Protein AF-A0A6A5GKN9-F1 (afdb_monomer)

Radius of gyration: 22.14 Å; Cα contacts (8 Å, |Δi|>4): 67; chains: 1; bounding box: 43×41×72 Å

Sequence (181 aa):
MKRLVRTLYGLATSFMLLVWTLKYINESVANNLQLAYFLFLNVLVVFSSLLYVPIVISIRKFTNLASAQVNQPQRYVAWQLVAVVAEKIIVYSVIFTKYMFTNNNIDNALFYCKYSDEVSLPLVLQLTYLGCNRRNLQALFTSLKSNNFPKTIRSICFFSRQVEPVTDGMVLSQIISTVAN

Structure (mmCIF, N/CA/C/O backbone):
data_AF-A0A6A5GKN9-F1
#
_entry.id   AF-A0A6A5GKN9-F1
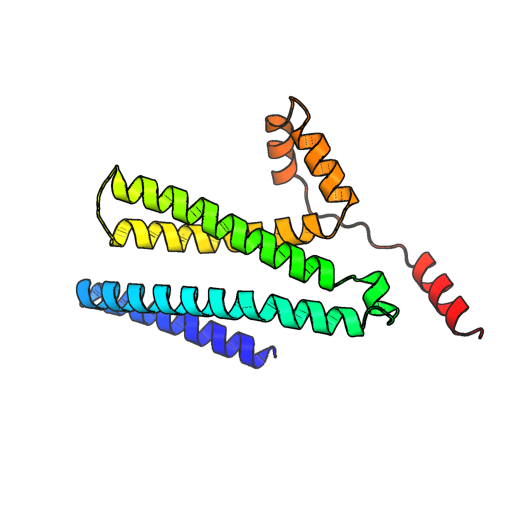#
loop_
_atom_site.group_PDB
_atom_site.id
_atom_site.type_symbol
_atom_site.label_atom_id
_atom_site.label_alt_id
_atom_site.label_comp_id
_atom_site.label_asym_id
_atom_site.label_entity_id
_atom_site.label_seq_id
_atom_site.pdbx_PDB_ins_code
_atom_site.Cartn_x
_atom_site.Cartn_y
_atom_site.Cartn_z
_atom_site.occupancy
_atom_site.B_iso_or_equiv
_atom_site.auth_seq_id
_atom_site.auth_comp_id
_atom_site.auth_asym_id
_atom_site.auth_atom_id
_atom_site.pdbx_PDB_model_num
ATOM 1 N N . MET A 1 1 ? 10.009 -8.859 17.221 1.00 73.19 1 MET A N 1
ATOM 2 C CA . MET A 1 1 ? 9.381 -8.005 16.182 1.00 73.19 1 MET A CA 1
ATOM 3 C C . MET A 1 1 ? 10.329 -6.982 15.549 1.00 73.19 1 MET A C 1
ATOM 5 O O . MET A 1 1 ? 10.545 -7.081 14.354 1.00 73.19 1 MET A O 1
ATOM 9 N N . LYS A 1 2 ? 10.958 -6.048 16.286 1.00 79.00 2 LYS A N 1
ATOM 10 C CA . LYS A 1 2 ? 11.784 -4.969 15.679 1.00 79.00 2 LYS A CA 1
ATOM 11 C C . LYS A 1 2 ? 12.941 -5.448 14.777 1.00 79.00 2 LYS A C 1
ATOM 13 O O . LYS A 1 2 ? 13.181 -4.849 13.735 1.00 79.00 2 LYS A O 1
ATOM 18 N N . ARG A 1 3 ? 13.639 -6.531 15.156 1.00 85.25 3 ARG A N 1
ATOM 19 C CA . ARG A 1 3 ? 14.710 -7.131 14.331 1.00 85.25 3 ARG A CA 1
ATOM 20 C C . ARG A 1 3 ? 14.168 -7.694 13.014 1.00 85.25 3 ARG A C 1
ATOM 22 O O . ARG A 1 3 ? 14.725 -7.393 11.973 1.00 85.25 3 ARG A O 1
ATOM 29 N N . LEU A 1 4 ? 13.042 -8.405 13.075 1.00 85.31 4 LEU A N 1
ATOM 30 C CA . LEU A 1 4 ? 12.375 -9.001 11.914 1.00 85.31 4 LEU A CA 1
ATOM 31 C C . LEU A 1 4 ? 11.880 -7.934 10.925 1.00 85.31 4 LEU A C 1
ATOM 33 O O . LEU A 1 4 ? 12.077 -8.060 9.723 1.00 85.31 4 LEU A O 1
ATOM 37 N N . VAL A 1 5 ? 11.299 -6.840 11.424 1.00 86.69 5 VAL A N 1
ATOM 38 C CA . VAL A 1 5 ? 10.876 -5.717 10.568 1.00 86.69 5 VAL A CA 1
ATOM 39 C C . VAL A 1 5 ? 12.075 -5.097 9.849 1.00 86.69 5 VAL A C 1
ATOM 41 O O . VAL A 1 5 ? 12.013 -4.844 8.651 1.00 86.69 5 VAL A O 1
ATOM 44 N N . ARG A 1 6 ? 13.196 -4.901 10.554 1.00 88.88 6 ARG A N 1
ATOM 45 C CA . ARG A 1 6 ? 14.415 -4.337 9.964 1.00 88.88 6 ARG A CA 1
ATOM 46 C C . ARG A 1 6 ? 15.027 -5.256 8.908 1.00 88.88 6 ARG A C 1
ATOM 48 O O . ARG A 1 6 ? 15.455 -4.764 7.870 1.00 88.88 6 ARG A O 1
ATOM 55 N N . THR A 1 7 ? 15.056 -6.565 9.158 1.00 90.88 7 THR A N 1
ATOM 56 C CA . THR A 1 7 ? 15.577 -7.542 8.191 1.00 90.88 7 THR A CA 1
ATOM 57 C C . THR A 1 7 ? 14.701 -7.609 6.945 1.00 90.88 7 THR A C 1
ATOM 59 O O . THR A 1 7 ? 15.234 -7.599 5.844 1.00 90.88 7 THR A O 1
ATOM 62 N N . LEU A 1 8 ? 13.370 -7.604 7.095 1.00 88.31 8 LEU A N 1
ATOM 63 C CA . LEU A 1 8 ? 12.447 -7.580 5.954 1.00 88.31 8 LEU A CA 1
ATOM 64 C C . LEU A 1 8 ? 12.582 -6.295 5.135 1.00 88.31 8 LEU A C 1
ATOM 66 O O . LEU A 1 8 ? 12.642 -6.355 3.911 1.00 88.31 8 LEU A O 1
ATOM 70 N N . TYR A 1 9 ? 12.676 -5.144 5.804 1.00 86.88 9 TYR A N 1
ATOM 71 C CA . TYR A 1 9 ? 12.862 -3.864 5.126 1.00 86.88 9 TYR A CA 1
ATOM 72 C C . TYR A 1 9 ? 14.188 -3.820 4.356 1.00 86.88 9 TYR A C 1
ATOM 74 O O . TYR A 1 9 ? 14.205 -3.430 3.195 1.00 86.88 9 TYR A O 1
ATOM 82 N N . GLY A 1 10 ? 15.282 -4.290 4.969 1.00 89.69 10 GLY A N 1
ATOM 83 C CA . GLY A 1 10 ? 16.588 -4.381 4.311 1.00 89.69 10 GLY A CA 1
ATOM 84 C C . GLY A 1 10 ? 16.610 -5.348 3.121 1.00 89.69 10 GLY A C 1
ATOM 85 O O . GLY A 1 10 ? 17.252 -5.071 2.112 1.00 89.69 10 GLY A O 1
ATOM 86 N N . LEU A 1 11 ? 15.885 -6.468 3.203 1.00 89.88 11 LEU A N 1
ATOM 87 C CA . LEU A 1 11 ? 15.726 -7.389 2.073 1.00 89.88 11 LEU A CA 1
ATOM 88 C C . LEU A 1 11 ? 14.943 -6.743 0.924 1.00 89.88 11 LEU A C 1
ATOM 90 O O . LEU A 1 11 ? 15.357 -6.852 -0.228 1.00 89.88 11 LEU A O 1
ATOM 94 N N . ALA A 1 12 ? 13.849 -6.041 1.230 1.00 86.62 12 ALA A N 1
ATOM 95 C CA . ALA A 1 12 ? 13.045 -5.350 0.226 1.00 86.62 12 ALA A CA 1
ATOM 96 C C . ALA A 1 12 ? 13.842 -4.244 -0.485 1.00 86.62 12 ALA A C 1
ATOM 98 O O . ALA A 1 12 ? 13.796 -4.146 -1.710 1.00 86.62 12 ALA A O 1
ATOM 99 N N . THR A 1 13 ? 14.619 -3.447 0.256 1.00 87.44 13 THR A N 1
ATOM 100 C CA . THR A 1 13 ? 15.460 -2.404 -0.348 1.00 87.44 13 THR A CA 1
ATOM 101 C C . THR A 1 13 ? 16.587 -2.993 -1.193 1.00 87.44 13 THR A C 1
ATOM 103 O O . THR A 1 13 ? 16.833 -2.507 -2.293 1.00 87.44 13 THR A O 1
ATOM 106 N N . SER A 1 14 ? 17.223 -4.075 -0.735 1.00 89.62 14 SER A N 1
ATOM 107 C CA . SER A 1 14 ? 18.239 -4.797 -1.512 1.00 89.62 14 SER A CA 1
ATOM 108 C C . SER A 1 14 ? 17.676 -5.351 -2.828 1.00 89.62 14 SER A C 1
ATOM 110 O O . SER A 1 14 ? 18.279 -5.178 -3.886 1.00 89.62 14 SER A O 1
ATOM 112 N N . PHE A 1 15 ? 16.472 -5.934 -2.798 1.00 88.62 15 PHE A N 1
ATOM 113 C CA . PHE A 1 15 ? 15.786 -6.409 -4.002 1.00 88.62 15 PHE A CA 1
ATOM 114 C C . PHE A 1 15 ? 15.484 -5.274 -4.993 1.00 88.62 15 PHE A C 1
ATOM 116 O O . PHE A 1 15 ? 15.671 -5.440 -6.195 1.00 88.62 15 PHE A O 1
ATOM 123 N N . MET A 1 16 ? 15.079 -4.095 -4.511 1.00 85.62 16 MET A N 1
ATOM 124 C CA . MET A 1 16 ? 14.843 -2.935 -5.381 1.00 85.62 16 MET A CA 1
ATOM 125 C C . MET A 1 16 ? 16.130 -2.442 -6.054 1.00 85.62 16 MET A C 1
ATOM 127 O O . MET A 1 16 ? 16.112 -2.124 -7.242 1.00 85.62 16 MET A O 1
ATOM 131 N N . LEU A 1 17 ? 17.254 -2.433 -5.328 1.00 88.25 17 LEU A N 1
ATOM 132 C CA . LEU A 1 17 ? 18.562 -2.106 -5.904 1.00 88.25 17 LEU A CA 1
ATOM 133 C C . LEU A 1 17 ? 18.979 -3.128 -6.972 1.00 88.25 17 LEU A C 1
ATOM 135 O O . LEU A 1 17 ? 19.467 -2.729 -8.026 1.00 88.25 17 LEU A O 1
ATOM 139 N N . LEU A 1 18 ? 18.726 -4.421 -6.743 1.00 89.44 18 LEU A N 1
ATOM 140 C CA . LEU A 1 18 ? 18.967 -5.484 -7.725 1.00 89.44 18 LEU A CA 1
ATOM 141 C C . LEU A 1 18 ? 18.141 -5.282 -9.006 1.00 89.44 18 LEU A C 1
ATOM 143 O O . LEU A 1 18 ? 18.670 -5.378 -10.107 1.00 89.44 18 LEU A O 1
ATOM 147 N N . VAL A 1 19 ? 16.841 -4.999 -8.888 1.00 87.94 19 VAL A N 1
ATOM 148 C CA . VAL A 1 19 ? 15.986 -4.758 -10.064 1.00 87.94 19 VAL A CA 1
ATOM 149 C C . VAL A 1 19 ? 16.472 -3.535 -10.843 1.00 87.94 19 VAL A C 1
ATOM 151 O O . VAL A 1 19 ? 16.473 -3.549 -12.072 1.00 87.94 19 VAL A O 1
ATOM 154 N N . TRP A 1 20 ? 16.932 -2.495 -10.144 1.00 88.19 20 TRP A N 1
ATOM 155 C CA . TRP A 1 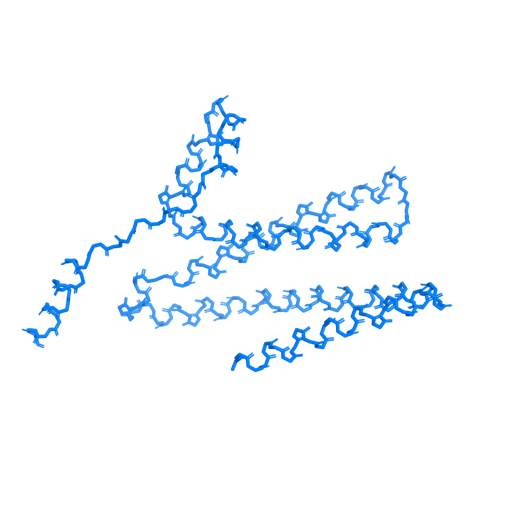20 ? 17.472 -1.296 -10.777 1.00 88.19 20 TRP A CA 1
ATOM 156 C C . TRP A 1 20 ? 18.762 -1.575 -11.562 1.00 88.19 20 TRP A C 1
ATOM 158 O O . TRP A 1 20 ? 18.876 -1.145 -12.710 1.00 88.19 20 TRP A O 1
ATOM 168 N N . THR A 1 21 ? 19.700 -2.353 -11.006 1.00 89.00 21 THR A N 1
ATOM 169 C CA . THR A 1 21 ? 20.917 -2.753 -11.736 1.00 89.00 21 THR A CA 1
ATOM 170 C C . THR A 1 21 ? 20.609 -3.701 -12.895 1.00 89.00 21 THR A C 1
ATOM 172 O O . THR A 1 21 ? 21.187 -3.557 -13.970 1.00 89.00 21 THR A O 1
ATOM 175 N N . LEU A 1 22 ? 19.651 -4.619 -12.733 1.00 90.00 22 LEU A N 1
ATOM 176 C CA . LEU A 1 22 ? 19.187 -5.487 -13.818 1.00 90.00 22 LEU A CA 1
ATOM 177 C C . LEU A 1 22 ? 18.531 -4.696 -14.948 1.00 90.00 22 LEU A C 1
ATOM 179 O O . LEU A 1 22 ? 18.739 -5.041 -16.106 1.00 90.00 22 LEU A O 1
ATOM 183 N N . LYS A 1 23 ? 17.800 -3.617 -14.641 1.00 88.56 23 LYS A N 1
ATOM 184 C CA . LYS A 1 23 ? 17.199 -2.747 -15.660 1.00 88.56 23 LYS A CA 1
ATOM 185 C C . LYS A 1 23 ? 18.251 -2.094 -16.551 1.00 88.56 23 LYS A C 1
ATOM 187 O O . LYS A 1 23 ? 18.012 -1.937 -17.743 1.00 88.56 23 LYS A O 1
ATOM 192 N N . TYR A 1 24 ? 19.409 -1.752 -15.989 1.00 89.69 24 TYR A N 1
ATOM 193 C CA . TYR A 1 24 ? 20.528 -1.208 -16.756 1.00 89.69 24 TYR A CA 1
ATOM 194 C C . TYR A 1 24 ? 21.128 -2.235 -17.731 1.00 89.69 24 TYR A C 1
ATOM 196 O O . TYR A 1 24 ? 21.548 -1.869 -18.823 1.00 89.69 24 TYR A O 1
ATOM 204 N N . ILE A 1 25 ? 21.155 -3.517 -17.351 1.00 90.94 25 ILE A N 1
ATOM 205 C CA . ILE A 1 25 ? 21.743 -4.596 -18.162 1.00 90.94 25 ILE A CA 1
ATOM 206 C C . ILE A 1 25 ? 20.748 -5.122 -19.203 1.00 90.94 25 ILE A C 1
ATOM 208 O O . ILE A 1 25 ? 21.098 -5.309 -20.365 1.00 90.94 25 ILE A O 1
ATOM 212 N N . ASN A 1 26 ? 19.519 -5.417 -18.780 1.00 90.81 26 ASN A N 1
ATOM 213 C CA . ASN A 1 26 ? 18.480 -5.994 -19.620 1.00 90.81 26 ASN A CA 1
ATOM 214 C C . ASN A 1 26 ? 17.095 -5.537 -19.147 1.00 90.81 26 ASN A C 1
ATOM 216 O O . ASN A 1 26 ? 16.517 -6.080 -18.200 1.00 90.81 26 ASN A O 1
ATOM 220 N N . GLU A 1 27 ? 16.550 -4.553 -19.858 1.00 86.94 27 GLU A N 1
ATOM 221 C CA . GLU A 1 27 ? 15.264 -3.939 -19.538 1.00 86.94 27 GLU A CA 1
ATOM 222 C C . GLU A 1 27 ? 14.104 -4.947 -19.549 1.00 86.94 27 GLU A C 1
ATOM 224 O O . GLU A 1 27 ? 13.267 -4.933 -18.647 1.00 86.94 27 GLU A O 1
ATOM 229 N N . SER A 1 28 ? 14.086 -5.884 -20.505 1.00 85.94 28 SER A N 1
ATOM 230 C CA . SER A 1 28 ? 13.003 -6.869 -20.633 1.00 85.94 28 SER A CA 1
ATOM 231 C C . SER A 1 28 ? 12.929 -7.809 -19.425 1.00 85.94 28 SER A C 1
ATOM 233 O O . SER A 1 28 ? 11.854 -8.037 -18.864 1.00 85.94 28 SER A O 1
ATOM 235 N N . VAL A 1 29 ? 14.077 -8.320 -18.970 1.00 87.31 29 VAL A N 1
ATOM 236 C CA . VAL A 1 29 ? 14.142 -9.211 -17.800 1.00 87.31 29 VAL A CA 1
ATOM 237 C C . VAL A 1 29 ? 13.762 -8.458 -16.524 1.00 87.31 29 VAL A C 1
ATOM 239 O O . VAL A 1 29 ? 13.012 -8.987 -15.701 1.00 87.31 29 VAL A O 1
ATOM 242 N N . ALA A 1 30 ? 14.228 -7.216 -16.372 1.00 87.12 30 ALA A N 1
ATOM 243 C CA . ALA A 1 30 ? 13.904 -6.389 -15.216 1.00 87.12 30 ALA A CA 1
ATOM 244 C C . ALA A 1 30 ? 12.403 -6.076 -15.130 1.00 87.12 30 ALA A C 1
ATOM 246 O O . ALA A 1 30 ? 11.818 -6.222 -14.056 1.00 87.12 30 ALA A O 1
ATOM 247 N N . ASN A 1 31 ? 11.761 -5.722 -16.250 1.00 83.44 31 ASN A N 1
ATOM 248 C CA . ASN A 1 31 ? 10.325 -5.433 -16.289 1.00 83.44 31 ASN A CA 1
ATOM 249 C C . ASN A 1 31 ? 9.488 -6.678 -15.944 1.00 83.44 31 ASN A C 1
ATOM 251 O O . ASN A 1 31 ? 8.562 -6.587 -15.135 1.00 83.44 31 ASN A O 1
ATOM 255 N N . ASN A 1 32 ? 9.856 -7.859 -16.455 1.00 86.75 32 ASN A N 1
ATOM 256 C CA . ASN A 1 32 ? 9.183 -9.120 -16.119 1.00 86.75 32 ASN A CA 1
ATOM 257 C C . ASN A 1 32 ? 9.311 -9.479 -14.630 1.00 86.75 32 ASN A C 1
ATOM 259 O O . ASN A 1 32 ? 8.320 -9.823 -13.982 1.00 86.75 32 ASN A O 1
ATOM 263 N N . LEU A 1 33 ? 10.515 -9.356 -14.061 1.00 88.25 33 LEU A N 1
ATOM 264 C CA . LEU A 1 33 ? 10.753 -9.589 -12.634 1.00 88.25 33 LEU A CA 1
ATOM 265 C C . LEU A 1 33 ? 9.964 -8.595 -11.768 1.00 88.25 33 LEU A C 1
ATOM 267 O O . LEU A 1 33 ? 9.377 -8.960 -10.748 1.00 88.25 33 LEU A O 1
ATOM 271 N N . GLN A 1 34 ? 9.913 -7.337 -12.202 1.00 85.62 34 GLN A N 1
ATOM 272 C CA . GLN A 1 34 ? 9.169 -6.276 -11.543 1.00 85.62 34 GLN A CA 1
ATOM 273 C C . GLN A 1 34 ? 7.655 -6.530 -11.557 1.00 85.62 34 GLN A C 1
ATOM 275 O O . GLN A 1 34 ? 6.987 -6.296 -10.545 1.00 85.62 34 GLN A O 1
ATOM 280 N N . LEU A 1 35 ? 7.116 -7.015 -12.678 1.00 85.38 35 LEU A N 1
ATOM 281 C CA . LEU A 1 35 ? 5.713 -7.396 -12.810 1.00 85.38 35 LEU A CA 1
ATOM 282 C C . LEU A 1 35 ? 5.376 -8.586 -11.903 1.00 85.38 35 LEU A C 1
ATOM 284 O O . LEU A 1 35 ? 4.393 -8.530 -11.165 1.00 85.38 35 LEU A O 1
ATOM 288 N N . ALA A 1 36 ? 6.214 -9.627 -11.895 1.00 87.56 36 ALA A N 1
ATOM 289 C CA . ALA A 1 36 ? 6.034 -10.791 -11.028 1.00 87.56 36 ALA A CA 1
ATOM 290 C C . ALA A 1 36 ? 6.028 -10.401 -9.540 1.00 87.56 36 ALA A C 1
ATOM 292 O O . ALA A 1 36 ? 5.152 -10.826 -8.787 1.00 87.56 36 ALA A O 1
ATOM 293 N N . TYR A 1 37 ? 6.956 -9.531 -9.128 1.00 87.69 37 TYR A N 1
ATOM 294 C CA . TYR A 1 37 ? 7.000 -8.995 -7.768 1.00 87.69 37 TYR A CA 1
ATOM 295 C C . TYR A 1 37 ? 5.732 -8.206 -7.412 1.00 87.69 37 TYR A C 1
ATOM 297 O O . TYR A 1 37 ? 5.164 -8.395 -6.337 1.00 87.69 37 TYR A O 1
ATOM 305 N N . PHE A 1 38 ? 5.247 -7.357 -8.323 1.00 86.00 38 PHE A N 1
ATOM 306 C CA . PHE A 1 38 ? 4.010 -6.601 -8.120 1.00 86.00 38 PHE A CA 1
ATOM 307 C C . PHE A 1 38 ? 2.785 -7.515 -7.972 1.00 86.00 38 PHE A C 1
ATOM 309 O O . PHE A 1 38 ? 1.981 -7.322 -7.059 1.00 86.00 38 PHE A O 1
ATOM 316 N N . LEU A 1 39 ? 2.648 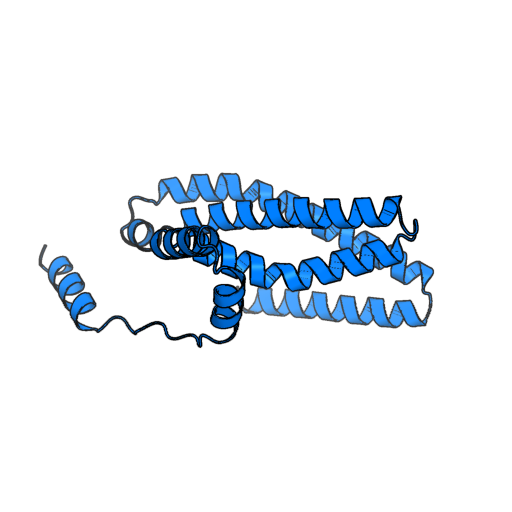-8.534 -8.824 1.00 86.44 39 LEU A N 1
ATOM 317 C CA . LEU A 1 39 ? 1.561 -9.512 -8.722 1.00 86.44 39 LEU A CA 1
ATOM 318 C C . LEU A 1 39 ? 1.618 -10.269 -7.391 1.00 86.44 39 LEU A C 1
ATOM 320 O O . LEU A 1 39 ? 0.604 -10.384 -6.704 1.00 86.44 39 LEU A O 1
ATOM 324 N N . PHE A 1 40 ? 2.809 -10.713 -6.988 1.00 88.88 40 PHE A N 1
ATOM 325 C CA . PHE A 1 40 ? 3.021 -11.397 -5.716 1.00 88.88 40 PHE A CA 1
ATOM 326 C C . PHE A 1 40 ? 2.601 -10.539 -4.512 1.00 88.88 40 PHE A C 1
ATOM 328 O O . PHE A 1 40 ? 1.873 -11.018 -3.641 1.00 88.88 40 PHE A O 1
ATOM 335 N N . LEU A 1 41 ? 2.996 -9.261 -4.475 1.00 86.69 41 LEU A N 1
ATOM 336 C CA . LEU A 1 41 ? 2.590 -8.343 -3.407 1.00 86.69 41 LEU A CA 1
ATOM 337 C C . LEU A 1 41 ? 1.073 -8.138 -3.357 1.00 86.69 41 LEU A C 1
ATOM 339 O O . LEU A 1 41 ? 0.498 -8.128 -2.272 1.00 86.69 41 LEU A O 1
ATOM 343 N N . ASN A 1 42 ? 0.407 -8.008 -4.505 1.00 86.12 42 ASN A N 1
ATOM 344 C CA . ASN A 1 42 ? -1.047 -7.839 -4.540 1.00 86.12 42 ASN A CA 1
ATOM 345 C C . ASN A 1 42 ? -1.789 -9.084 -4.056 1.00 86.12 42 ASN A C 1
ATOM 347 O O . ASN A 1 42 ? -2.740 -8.973 -3.285 1.00 86.12 42 ASN A O 1
ATOM 351 N N . VAL A 1 43 ? -1.312 -10.270 -4.432 1.00 88.31 43 VAL A N 1
ATOM 352 C CA . VAL A 1 43 ? -1.828 -11.535 -3.904 1.00 88.31 43 VAL A CA 1
ATOM 353 C C . VAL A 1 43 ? -1.652 -11.590 -2.383 1.00 88.31 43 VAL A C 1
ATOM 355 O O . VAL A 1 43 ? -2.607 -11.895 -1.669 1.00 88.31 43 VAL A O 1
ATOM 358 N N . LEU A 1 44 ? -0.480 -11.212 -1.860 1.00 88.50 44 LEU A N 1
ATOM 359 C CA . LEU A 1 44 ? -0.252 -11.110 -0.415 1.00 88.50 44 LEU A CA 1
ATOM 360 C C . LEU A 1 44 ? -1.190 -10.110 0.270 1.00 88.50 44 LEU A C 1
ATOM 362 O O . LEU A 1 44 ? -1.659 -10.387 1.371 1.00 88.50 44 LEU A O 1
ATOM 366 N N . VAL A 1 45 ? -1.482 -8.967 -0.353 1.00 84.88 45 VAL A N 1
ATOM 367 C CA . VAL A 1 45 ? -2.427 -7.974 0.185 1.00 84.88 45 VAL A CA 1
ATOM 368 C C . VAL A 1 45 ? -3.843 -8.544 0.252 1.00 84.88 45 VAL A C 1
ATOM 370 O O . VAL A 1 45 ? -4.517 -8.349 1.262 1.00 84.88 45 VAL A O 1
ATOM 373 N N . VAL A 1 46 ? -4.281 -9.292 -0.764 1.00 84.31 46 VAL A N 1
ATOM 374 C CA . VAL A 1 46 ? -5.583 -9.980 -0.749 1.00 84.31 46 VAL A CA 1
ATOM 375 C C . VAL A 1 46 ? -5.622 -11.052 0.342 1.00 84.31 46 VAL A C 1
ATOM 377 O O . VAL A 1 46 ? -6.570 -11.110 1.119 1.00 84.31 46 VAL A O 1
ATOM 380 N N . PHE A 1 47 ? -4.575 -11.867 0.476 1.00 86.25 47 PHE A N 1
ATOM 381 C CA . PHE A 1 47 ? -4.499 -12.834 1.575 1.00 86.25 47 PHE A CA 1
ATOM 382 C C . PHE A 1 47 ? -4.488 -12.151 2.946 1.00 86.25 47 PHE A C 1
ATOM 384 O O . PHE A 1 47 ? -5.157 -12.605 3.873 1.00 86.25 47 PHE A O 1
ATOM 391 N N . SER A 1 48 ? -3.772 -11.035 3.072 1.00 86.25 48 SER A N 1
ATOM 392 C CA . SER A 1 48 ? -3.744 -10.228 4.288 1.00 86.25 48 SER A CA 1
ATOM 393 C C . SER A 1 48 ? -5.133 -9.689 4.619 1.00 86.25 48 SER A C 1
ATOM 395 O O . SER A 1 48 ? -5.577 -9.845 5.752 1.00 86.25 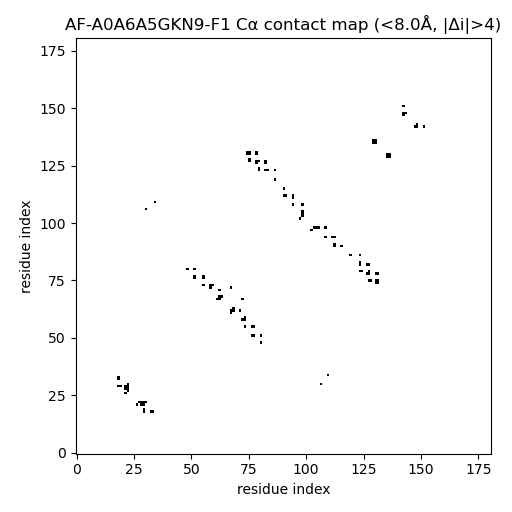48 SER A O 1
ATOM 397 N N . SER A 1 49 ? -5.865 -9.141 3.641 1.00 81.56 49 SER A N 1
ATOM 398 C CA . SER A 1 49 ? -7.214 -8.599 3.846 1.00 81.56 49 SER A CA 1
ATOM 399 C C . SER A 1 49 ? -8.212 -9.667 4.311 1.00 81.56 49 SER A C 1
ATOM 401 O O . SER A 1 49 ? -9.026 -9.393 5.192 1.00 81.56 49 SER A O 1
ATOM 403 N N . LEU A 1 50 ? -8.091 -10.911 3.833 1.00 84.06 50 LEU A N 1
ATOM 404 C CA . LEU A 1 50 ? -8.891 -12.042 4.323 1.00 84.06 50 LEU A CA 1
ATOM 405 C C . LEU A 1 50 ? -8.630 -12.346 5.805 1.00 84.06 50 LEU A C 1
ATOM 407 O O . LEU A 1 50 ? -9.563 -12.688 6.533 1.00 84.06 50 LEU A O 1
ATOM 411 N N . LEU A 1 51 ? -7.394 -12.165 6.282 1.00 84.00 51 LEU A N 1
ATOM 412 C CA . LEU A 1 51 ? -7.035 -12.354 7.691 1.00 84.00 51 LEU A CA 1
ATOM 413 C C . LEU A 1 51 ? -7.595 -11.254 8.609 1.00 84.00 51 LEU A C 1
ATOM 415 O O . LEU A 1 51 ? -7.712 -11.482 9.815 1.00 84.00 51 LEU A O 1
ATOM 419 N N . TYR A 1 52 ? -8.026 -10.099 8.083 1.00 80.94 52 TYR A N 1
ATOM 420 C CA . TYR A 1 52 ? -8.692 -9.078 8.906 1.00 80.94 52 TYR A CA 1
ATOM 421 C C . TYR A 1 52 ? -10.004 -9.600 9.506 1.00 80.94 52 TYR A C 1
ATOM 423 O O . TYR A 1 52 ? -10.332 -9.249 10.638 1.00 80.94 52 TYR A O 1
ATOM 431 N N . VAL A 1 53 ? -10.733 -10.476 8.806 1.00 80.50 53 VAL A N 1
ATOM 432 C CA . VAL A 1 53 ? -11.999 -11.049 9.295 1.00 80.50 53 VAL A CA 1
ATOM 433 C C . VAL A 1 53 ? -11.805 -11.867 10.586 1.00 80.50 53 VAL A C 1
ATOM 435 O O . VAL A 1 53 ? -12.426 -11.520 11.597 1.00 80.50 53 VAL A O 1
ATOM 438 N N . PRO A 1 54 ? -10.929 -12.894 10.642 1.00 80.75 54 PRO A N 1
ATOM 439 C CA . PRO A 1 54 ? -10.676 -13.632 11.878 1.00 80.75 54 PRO A CA 1
ATOM 440 C C . PRO A 1 54 ? -10.008 -12.775 12.960 1.00 80.75 54 PRO A C 1
ATOM 442 O O . PRO A 1 54 ? -10.280 -12.989 14.141 1.00 80.75 54 PRO A O 1
ATOM 445 N N . ILE A 1 55 ? -9.197 -11.772 12.597 1.00 83.94 55 ILE A N 1
ATOM 446 C CA . ILE A 1 55 ? -8.640 -10.807 13.562 1.00 83.94 55 ILE A CA 1
ATOM 447 C C . ILE A 1 55 ? -9.761 -9.997 14.228 1.00 83.94 55 ILE A C 1
ATOM 449 O O . ILE A 1 55 ? -9.787 -9.846 15.446 1.00 83.94 55 ILE A O 1
ATOM 453 N N . VAL A 1 56 ? -10.733 -9.503 13.460 1.00 80.12 56 VAL A N 1
ATOM 454 C CA . VAL A 1 56 ? -11.872 -8.760 14.013 1.00 80.12 56 VAL A CA 1
ATOM 455 C C . VAL A 1 56 ? -12.708 -9.655 14.927 1.00 80.12 56 VAL A C 1
ATOM 457 O O . VAL A 1 56 ? -13.124 -9.185 15.986 1.00 80.12 56 VAL A O 1
ATOM 460 N N . ILE A 1 57 ? -12.934 -10.922 14.562 1.00 80.69 57 ILE A N 1
ATOM 461 C CA . ILE A 1 57 ? -13.669 -11.893 15.392 1.00 80.69 57 ILE A CA 1
ATOM 462 C C . ILE A 1 57 ? -12.911 -12.188 16.693 1.00 80.69 57 ILE A C 1
ATOM 464 O O . ILE A 1 57 ? -13.512 -12.157 17.766 1.00 80.69 57 ILE A O 1
ATOM 468 N N . SER A 1 58 ? -11.597 -12.419 16.631 1.00 82.44 58 SER A N 1
ATOM 469 C CA . SER A 1 58 ? -10.792 -12.708 17.823 1.00 82.44 58 SER A CA 1
ATOM 470 C C . SER A 1 58 ? -10.746 -11.515 18.779 1.00 82.44 58 SER A C 1
ATOM 472 O O . SER A 1 58 ? -10.906 -11.699 19.983 1.00 82.44 58 SER A O 1
ATOM 474 N N . ILE A 1 59 ? -10.660 -10.286 18.257 1.00 79.81 59 ILE A N 1
ATOM 475 C CA . ILE A 1 59 ? -10.715 -9.061 19.064 1.00 79.81 59 ILE A CA 1
ATOM 476 C C . ILE A 1 59 ? -12.075 -8.906 19.767 1.00 79.81 59 ILE A C 1
ATOM 478 O O . ILE A 1 59 ? -12.087 -8.446 20.909 1.00 79.81 59 ILE A O 1
ATOM 482 N N . ARG A 1 60 ? -13.206 -9.347 19.171 1.00 75.31 60 ARG A N 1
ATOM 483 C CA . ARG A 1 60 ? -14.528 -9.339 19.860 1.00 75.31 60 ARG A CA 1
ATOM 484 C C . ARG A 1 60 ? -14.506 -10.136 21.150 1.00 75.31 60 ARG A C 1
ATOM 486 O O . ARG A 1 60 ? -15.165 -9.758 22.104 1.00 75.31 60 ARG A O 1
ATOM 493 N N . LYS A 1 61 ? -13.743 -11.226 21.199 1.00 76.62 61 LYS A N 1
ATOM 494 C CA . LYS A 1 61 ? -13.669 -12.078 22.389 1.00 76.62 61 LYS A CA 1
ATOM 495 C C . LYS A 1 61 ? -13.006 -11.370 23.578 1.00 76.62 61 LYS A C 1
ATOM 497 O O . LYS A 1 61 ? -13.265 -11.727 24.722 1.00 76.62 61 LYS A O 1
ATOM 502 N N . PHE A 1 62 ? -12.185 -10.354 23.313 1.00 74.00 62 PHE A N 1
ATOM 503 C CA . PHE A 1 62 ? -11.418 -9.611 24.314 1.00 74.00 62 PHE A CA 1
ATOM 504 C C . PHE A 1 62 ? -11.985 -8.212 24.607 1.00 74.00 62 PHE A C 1
ATOM 506 O O . PHE A 1 62 ? -11.366 -7.445 25.340 1.00 74.00 62 PHE A O 1
ATOM 513 N N . THR A 1 63 ? -13.171 -7.858 24.092 1.00 71.31 63 THR A N 1
ATOM 514 C CA . THR A 1 63 ? -13.785 -6.533 24.324 1.00 71.31 63 THR A CA 1
ATOM 515 C C . THR A 1 63 ? -14.162 -6.269 25.780 1.00 71.31 63 THR A C 1
ATOM 517 O O . THR A 1 63 ? -14.385 -5.119 26.146 1.00 71.31 63 THR A O 1
ATOM 520 N N . ASN A 1 64 ? -14.223 -7.312 26.610 1.00 74.56 64 ASN A N 1
ATOM 521 C CA . ASN A 1 64 ? -14.545 -7.202 28.035 1.00 74.56 64 ASN A CA 1
ATOM 522 C C . ASN A 1 64 ? -13.375 -6.660 28.874 1.00 74.56 64 ASN A C 1
ATOM 524 O O . ASN A 1 64 ? -13.579 -6.271 30.019 1.00 74.56 64 ASN A O 1
ATOM 528 N N . LEU A 1 65 ? -12.155 -6.625 28.328 1.00 79.69 65 LEU A N 1
ATOM 529 C CA . LEU A 1 65 ? -10.995 -6.050 29.008 1.00 79.69 65 LEU A CA 1
ATOM 530 C C . LEU A 1 65 ? -11.066 -4.516 28.982 1.00 79.69 65 LEU A C 1
ATOM 532 O O . LEU A 1 65 ? -11.316 -3.920 27.933 1.00 79.69 65 LEU A O 1
ATOM 536 N N . ALA A 1 66 ? -10.763 -3.870 30.112 1.00 69.69 66 ALA A N 1
ATOM 537 C CA . ALA A 1 66 ? -10.777 -2.408 30.244 1.00 69.69 66 ALA A CA 1
ATOM 538 C C . ALA A 1 66 ? -9.924 -1.703 29.166 1.00 69.69 66 ALA A C 1
ATOM 540 O O . ALA A 1 66 ? -10.340 -0.705 28.580 1.00 69.69 66 ALA A O 1
ATOM 541 N N . SER A 1 67 ? -8.769 -2.274 28.807 1.00 72.06 67 SER A N 1
ATOM 542 C CA . SER A 1 67 ? -7.901 -1.754 27.740 1.00 72.06 67 SER A CA 1
ATOM 543 C C . SER A 1 67 ? -8.542 -1.805 26.344 1.00 72.06 67 SER A C 1
ATOM 545 O O . SER A 1 67 ? -8.295 -0.925 25.517 1.00 72.06 67 SER A O 1
ATOM 547 N N . ALA A 1 68 ? -9.392 -2.800 26.072 1.00 66.31 68 ALA A N 1
ATOM 548 C CA . ALA A 1 68 ? -10.106 -2.936 24.805 1.00 66.31 68 ALA A CA 1
ATOM 549 C C . ALA A 1 68 ? -11.294 -1.965 24.704 1.00 66.31 68 ALA A C 1
ATOM 551 O O . ALA A 1 68 ? -11.591 -1.484 23.608 1.00 66.31 68 ALA A O 1
ATOM 552 N N . GLN A 1 69 ? -11.929 -1.629 25.831 1.00 66.38 69 GLN A N 1
ATOM 553 C CA . GLN A 1 69 ? -13.001 -0.629 25.890 1.00 66.38 69 GLN A CA 1
ATOM 554 C C . GLN A 1 69 ? -12.482 0.790 25.639 1.00 66.38 69 GLN A C 1
ATOM 556 O O . GLN A 1 69 ? -13.130 1.556 24.922 1.00 66.38 69 GLN A O 1
ATOM 561 N N . VAL A 1 70 ? -11.297 1.109 26.174 1.00 71.12 70 VAL A N 1
ATOM 562 C CA . VAL A 1 70 ? -10.646 2.416 26.000 1.00 71.12 70 VAL A CA 1
ATOM 563 C C . VAL A 1 70 ? -10.100 2.585 24.580 1.00 71.12 70 VAL A C 1
ATOM 565 O O . VAL A 1 70 ? -10.396 3.581 23.926 1.00 71.12 70 VAL A O 1
ATOM 568 N N . ASN A 1 71 ? -9.346 1.606 24.064 1.00 70.38 71 ASN A N 1
ATOM 569 C CA . ASN A 1 71 ? -8.613 1.775 22.801 1.00 70.38 71 ASN A CA 1
ATOM 570 C C . ASN A 1 71 ? -9.369 1.304 21.549 1.00 70.38 71 ASN A C 1
ATOM 572 O O . ASN A 1 71 ? -8.971 1.647 20.439 1.00 70.38 71 ASN A O 1
ATOM 576 N N . GLN A 1 72 ? -10.427 0.499 21.701 1.00 73.19 72 GLN A N 1
ATOM 577 C CA . GLN A 1 72 ? -11.268 -0.031 20.614 1.00 73.19 72 GLN A CA 1
ATOM 578 C C . GLN A 1 72 ? -10.486 -0.437 19.346 1.00 73.19 72 GLN A C 1
ATOM 580 O O . GLN A 1 72 ? -10.840 -0.015 18.237 1.00 73.19 72 GLN A O 1
ATOM 585 N N . PRO A 1 73 ? -9.449 -1.293 19.469 1.00 77.25 73 PRO A N 1
ATOM 586 C CA . PRO A 1 73 ? -8.547 -1.648 18.361 1.00 77.25 73 PRO A CA 1
ATOM 587 C C . PRO A 1 73 ? -9.294 -2.240 17.161 1.00 77.25 73 PRO A C 1
ATOM 589 O O . PRO A 1 73 ? -8.870 -2.141 16.013 1.00 77.25 73 PRO A O 1
ATOM 592 N N . GLN A 1 74 ? -10.462 -2.810 17.424 1.00 79.94 74 GLN A N 1
ATOM 593 C CA . GLN A 1 74 ? -11.348 -3.360 16.423 1.00 79.94 74 GLN A CA 1
ATOM 594 C C . GLN A 1 74 ? -11.838 -2.343 15.386 1.00 79.94 74 GLN A C 1
ATOM 596 O O . GLN A 1 74 ? -11.962 -2.679 14.209 1.00 79.94 74 GLN A O 1
ATOM 601 N N . ARG A 1 75 ? -12.107 -1.099 15.807 1.00 80.50 75 ARG A N 1
ATOM 602 C CA . ARG A 1 75 ? -12.526 -0.027 14.895 1.00 80.50 75 ARG A CA 1
ATOM 603 C C . ARG A 1 75 ? -11.396 0.357 13.954 1.00 80.50 75 ARG A C 1
ATOM 605 O O . ARG A 1 75 ? -11.651 0.562 12.775 1.00 80.50 75 ARG A O 1
ATOM 612 N N . TYR A 1 76 ? -10.167 0.387 14.461 1.00 84.31 76 TYR A N 1
ATOM 613 C CA . TYR A 1 76 ? -8.984 0.661 13.652 1.00 84.31 76 TYR A CA 1
ATOM 614 C C . TYR A 1 76 ? -8.799 -0.383 12.558 1.00 84.31 76 TYR A C 1
ATOM 61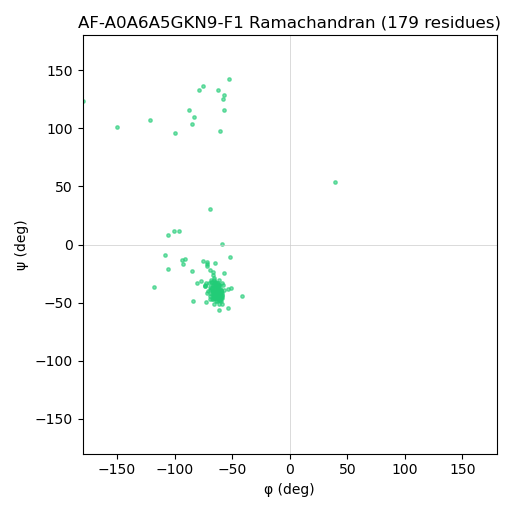6 O O . TYR A 1 76 ? -8.722 -0.040 11.384 1.00 84.31 76 TYR A O 1
ATOM 624 N N . VAL A 1 77 ? -8.828 -1.662 12.930 1.00 85.25 77 VAL A N 1
ATOM 625 C CA . VAL A 1 77 ? -8.690 -2.782 11.990 1.00 85.25 77 VAL A CA 1
ATOM 626 C C . VAL A 1 77 ? -9.798 -2.759 10.924 1.00 85.25 77 VAL A C 1
ATOM 628 O O . VAL A 1 77 ? -9.517 -2.958 9.744 1.00 85.25 77 VAL A O 1
ATOM 631 N N . ALA A 1 78 ? -11.042 -2.453 11.306 1.00 84.06 78 ALA A N 1
ATOM 632 C CA . ALA A 1 78 ? -12.157 -2.345 10.363 1.00 84.06 78 ALA A CA 1
ATOM 633 C C . ALA A 1 78 ? -12.010 -1.156 9.397 1.00 84.06 78 ALA A C 1
ATOM 635 O O . ALA A 1 78 ? -12.165 -1.326 8.189 1.00 84.06 78 ALA A O 1
ATOM 636 N N . TRP A 1 79 ? -11.675 0.036 9.900 1.00 85.88 79 TRP A N 1
ATOM 637 C CA . TRP A 1 79 ? -11.460 1.213 9.053 1.00 85.88 79 TRP A CA 1
ATOM 638 C C . TRP A 1 79 ? -10.250 1.064 8.137 1.00 85.88 79 TRP A C 1
ATOM 640 O O . TRP A 1 79 ? -10.298 1.534 7.004 1.00 85.88 79 TRP A O 1
ATOM 650 N N . GLN A 1 80 ? -9.208 0.363 8.586 1.00 87.69 80 GLN A N 1
ATOM 651 C CA . GLN A 1 80 ? -8.042 0.069 7.763 1.00 87.69 80 GLN A CA 1
ATOM 652 C C . GLN A 1 80 ? -8.422 -0.803 6.567 1.00 87.69 80 GLN A C 1
ATOM 654 O O . GLN A 1 80 ? -8.007 -0.514 5.449 1.00 87.69 80 GLN A O 1
ATOM 659 N N . LEU A 1 81 ? -9.257 -1.824 6.782 1.00 87.00 81 LEU A N 1
ATOM 660 C CA . LEU A 1 81 ? -9.771 -2.661 5.700 1.00 87.00 81 LEU A CA 1
ATOM 661 C C . LEU A 1 81 ? -10.597 -1.836 4.702 1.00 87.00 81 LEU A C 1
ATOM 663 O O . LEU A 1 81 ? -10.363 -1.921 3.500 1.00 87.00 81 LEU A O 1
ATOM 667 N N . VAL A 1 82 ? -11.524 -1.008 5.197 1.00 86.75 82 VAL A N 1
ATOM 668 C CA . VAL A 1 82 ? -12.362 -0.142 4.347 1.00 86.75 82 VAL A CA 1
ATOM 669 C C . VAL A 1 82 ? -11.503 0.817 3.521 1.00 86.75 82 VAL A C 1
ATOM 671 O O . VAL A 1 82 ? -11.719 0.940 2.319 1.00 86.75 82 VAL A O 1
ATOM 674 N N . ALA A 1 83 ? -10.514 1.464 4.141 1.00 89.12 83 ALA A N 1
ATOM 675 C CA . ALA A 1 83 ? -9.642 2.419 3.471 1.00 89.12 83 ALA A CA 1
ATOM 676 C C . ALA A 1 83 ? -8.770 1.755 2.393 1.00 89.12 83 ALA A C 1
ATOM 678 O O . ALA A 1 83 ? -8.699 2.277 1.285 1.00 89.12 83 ALA A O 1
ATOM 679 N N . VAL A 1 84 ? -8.167 0.593 2.678 1.00 88.19 84 VAL A N 1
ATOM 680 C CA . VAL A 1 84 ? -7.358 -0.157 1.696 1.00 88.19 84 VAL A CA 1
ATOM 681 C C . VAL A 1 84 ? -8.213 -0.634 0.519 1.00 88.19 84 VAL A C 1
ATOM 683 O O . VAL A 1 84 ? -7.810 -0.496 -0.630 1.00 88.19 84 VAL A O 1
ATOM 686 N N . VAL A 1 85 ? -9.407 -1.175 0.777 1.00 86.94 85 VAL A N 1
ATOM 687 C CA . VAL A 1 85 ? -10.289 -1.661 -0.298 1.00 86.94 85 VAL A CA 1
ATOM 688 C C . VAL A 1 85 ? -10.786 -0.506 -1.169 1.00 86.94 85 VAL A C 1
ATOM 690 O O . VAL A 1 85 ? -10.749 -0.606 -2.394 1.00 86.94 85 VAL A O 1
ATOM 693 N N . ALA A 1 86 ? -11.219 0.601 -0.558 1.00 88.56 86 ALA A N 1
ATOM 694 C CA . ALA A 1 86 ? -11.668 1.780 -1.294 1.00 88.56 86 ALA A CA 1
ATOM 695 C C . ALA A 1 86 ? -10.544 2.373 -2.158 1.00 88.56 86 ALA A C 1
ATOM 697 O O . ALA A 1 86 ? -10.773 2.712 -3.318 1.00 88.56 86 ALA A O 1
ATOM 698 N N . GLU A 1 87 ? -9.331 2.451 -1.611 1.00 88.56 87 GLU A N 1
ATOM 699 C CA . GLU A 1 87 ? -8.144 2.926 -2.321 1.00 88.56 87 GLU A CA 1
ATOM 700 C C . GLU A 1 87 ? -7.854 2.082 -3.566 1.00 88.56 87 GLU A C 1
ATOM 702 O O . GLU A 1 87 ? -7.792 2.631 -4.669 1.00 88.56 87 GLU A O 1
ATOM 707 N N . LYS A 1 88 ? -7.804 0.752 -3.427 1.00 86.25 88 LYS A N 1
ATOM 708 C CA . LYS A 1 88 ? -7.543 -0.155 -4.553 1.00 86.25 88 LYS A CA 1
ATOM 709 C C . LYS A 1 88 ? -8.609 -0.077 -5.642 1.00 86.25 88 LYS A C 1
ATOM 711 O O . LYS A 1 88 ? -8.265 -0.086 -6.822 1.00 86.25 88 LYS A O 1
ATOM 716 N N . ILE A 1 89 ? -9.888 0.049 -5.274 1.00 88.12 89 ILE A N 1
ATOM 717 C CA . ILE A 1 89 ? -10.979 0.196 -6.251 1.00 88.12 89 ILE A CA 1
ATOM 718 C C . ILE A 1 89 ? -10.811 1.489 -7.056 1.00 88.12 89 ILE A C 1
ATOM 720 O O . ILE A 1 89 ? -10.878 1.453 -8.285 1.00 88.12 89 ILE A O 1
ATOM 724 N N . ILE A 1 90 ? -10.578 2.624 -6.389 1.00 87.88 90 ILE A N 1
ATOM 725 C CA . ILE A 1 90 ? -10.471 3.931 -7.054 1.00 87.88 90 ILE A CA 1
ATOM 726 C C . ILE A 1 90 ? -9.242 3.965 -7.966 1.00 87.88 90 ILE A C 1
ATOM 728 O O . ILE A 1 90 ? -9.356 4.283 -9.151 1.00 87.88 90 ILE A O 1
ATOM 732 N N . VAL A 1 91 ? -8.074 3.603 -7.433 1.00 86.88 91 VAL A N 1
ATOM 733 C CA . VAL A 1 91 ? -6.797 3.685 -8.149 1.00 86.88 91 VAL A CA 1
ATOM 734 C C . VAL A 1 91 ? -6.778 2.752 -9.358 1.00 86.88 91 VAL A C 1
ATOM 736 O O . VAL A 1 91 ? -6.475 3.201 -10.465 1.00 86.88 91 VAL A O 1
ATOM 739 N N . TYR A 1 92 ? -7.164 1.482 -9.198 1.00 84.81 92 TYR A N 1
ATOM 740 C CA . TYR A 1 92 ? -7.173 0.550 -10.327 1.00 84.81 92 TYR A CA 1
ATOM 741 C C . TYR A 1 92 ? -8.227 0.894 -11.372 1.00 84.81 92 TYR A C 1
ATOM 743 O O . TYR A 1 92 ? -7.945 0.732 -12.556 1.00 84.81 92 TYR A O 1
ATOM 751 N N . SER A 1 93 ? -9.375 1.459 -10.991 1.00 85.50 93 SER A N 1
ATOM 752 C CA . SER A 1 93 ? -10.370 1.928 -11.968 1.00 85.50 93 SER A CA 1
ATOM 753 C C . SER A 1 93 ? -9.836 3.079 -12.830 1.00 85.50 93 SER A C 1
ATOM 755 O O . SER A 1 93 ? -10.015 3.083 -14.051 1.00 85.50 93 SER A O 1
ATOM 757 N N . VAL A 1 94 ? -9.135 4.042 -12.220 1.00 85.50 94 VAL A N 1
ATOM 758 C CA . VAL A 1 94 ? -8.524 5.173 -12.942 1.00 85.50 94 VAL A CA 1
ATOM 759 C C . VAL A 1 94 ? -7.409 4.690 -13.870 1.00 85.50 94 VAL A C 1
ATOM 761 O O . VAL A 1 94 ? -7.364 5.079 -15.039 1.00 85.50 94 VAL A O 1
ATOM 764 N N . ILE A 1 95 ? -6.530 3.815 -13.376 1.00 85.19 95 ILE A N 1
ATOM 765 C CA . ILE A 1 95 ? -5.415 3.279 -14.167 1.00 85.19 95 ILE A CA 1
ATOM 766 C C . ILE A 1 95 ? -5.933 2.410 -15.316 1.00 85.19 95 ILE A C 1
ATOM 768 O O . ILE A 1 95 ? -5.456 2.558 -16.439 1.00 85.19 95 ILE A O 1
ATOM 772 N N . PHE A 1 96 ? -6.944 1.572 -15.073 1.00 84.19 96 PHE A N 1
ATOM 773 C CA . PHE A 1 96 ? -7.581 0.747 -16.100 1.00 84.19 96 PHE A CA 1
ATOM 774 C C . PHE A 1 96 ? -8.193 1.600 -17.215 1.00 84.19 96 PHE A C 1
ATOM 776 O O . PHE A 1 96 ? -7.958 1.345 -18.394 1.00 84.19 96 PHE A O 1
ATOM 783 N N . THR A 1 97 ? -8.906 2.668 -16.852 1.00 83.75 97 THR A N 1
ATOM 784 C CA . THR A 1 97 ? -9.478 3.602 -17.830 1.00 83.75 97 THR A CA 1
ATOM 785 C C . THR A 1 97 ? -8.369 4.256 -18.663 1.00 83.75 97 THR A C 1
ATOM 787 O O . THR A 1 97 ? -8.425 4.260 -19.889 1.00 83.75 97 THR A O 1
ATOM 790 N N . LYS A 1 98 ? -7.296 4.740 -18.028 1.00 82.38 98 LYS A N 1
ATOM 791 C CA . LYS A 1 98 ? -6.161 5.343 -18.744 1.00 82.38 98 LYS A CA 1
ATOM 792 C C . LYS A 1 98 ? -5.453 4.353 -19.677 1.00 82.38 98 LYS A C 1
ATOM 794 O O . LYS A 1 98 ? -5.063 4.736 -20.780 1.00 82.38 98 LYS A O 1
ATOM 799 N N . TYR A 1 99 ? -5.304 3.101 -19.244 1.00 80.81 99 TYR A N 1
ATOM 800 C CA . TYR A 1 99 ? -4.733 2.031 -20.058 1.00 80.81 99 TYR A CA 1
ATOM 801 C C . TYR A 1 99 ? -5.558 1.814 -21.330 1.00 80.81 99 TYR A C 1
ATOM 803 O O . TYR A 1 99 ? -4.996 1.864 -22.418 1.00 80.81 99 TYR A O 1
ATOM 811 N N . MET A 1 100 ? -6.884 1.697 -21.199 1.00 81.56 100 MET A N 1
ATOM 812 C CA . MET A 1 100 ? -7.794 1.471 -22.329 1.00 81.56 100 MET A CA 1
ATOM 813 C C . MET A 1 100 ? -7.845 2.634 -23.334 1.00 81.56 100 MET A C 1
ATOM 815 O O . MET A 1 100 ? -8.048 2.391 -24.521 1.00 81.56 100 MET A O 1
ATOM 819 N N . PHE A 1 101 ? -7.695 3.889 -22.886 1.00 80.06 101 PHE A N 1
ATOM 820 C CA . PHE A 1 101 ? -7.955 5.071 -23.726 1.00 80.06 101 PHE A CA 1
ATOM 821 C C . PHE A 1 101 ? -6.714 5.824 -24.234 1.00 80.06 101 PHE A C 1
ATOM 823 O O . PHE A 1 101 ? -6.843 6.585 -25.189 1.00 80.06 101 PHE A O 1
ATOM 830 N N . THR A 1 102 ? -5.534 5.702 -23.610 1.00 70.38 102 THR A N 1
ATOM 831 C CA . THR A 1 102 ? -4.403 6.615 -23.905 1.00 70.38 102 THR A CA 1
ATOM 832 C C . THR A 1 102 ? -3.161 5.933 -24.471 1.00 70.38 102 THR A C 1
ATOM 834 O O . THR A 1 102 ? -2.480 6.531 -25.298 1.00 70.38 102 THR A O 1
ATOM 837 N N . ASN A 1 103 ? -2.824 4.722 -24.031 1.00 64.62 103 ASN A N 1
ATOM 838 C CA . ASN A 1 103 ? -1.752 3.913 -24.616 1.00 64.62 103 ASN A CA 1
ATOM 839 C C . ASN A 1 103 ? -1.682 2.588 -23.856 1.00 64.62 103 ASN A C 1
ATOM 841 O O . ASN A 1 103 ? -1.439 2.603 -22.648 1.00 64.62 103 ASN A O 1
ATOM 845 N N . ASN A 1 104 ? -1.804 1.461 -24.563 1.00 67.69 104 ASN A N 1
ATOM 846 C CA . ASN A 1 104 ? -1.775 0.097 -24.010 1.00 67.69 104 ASN A CA 1
ATOM 847 C C . ASN A 1 104 ? -0.381 -0.327 -23.490 1.00 67.69 104 ASN A C 1
ATOM 849 O O . ASN A 1 104 ? -0.018 -1.503 -23.538 1.00 67.69 104 ASN A O 1
ATOM 853 N N . ASN A 1 105 ? 0.433 0.615 -23.009 1.00 80.12 105 ASN A N 1
ATOM 854 C CA . ASN A 1 105 ? 1.757 0.329 -22.484 1.00 80.12 105 ASN A CA 1
ATOM 855 C C . ASN A 1 105 ? 1.662 -0.118 -21.017 1.00 80.12 105 ASN A C 1
ATOM 857 O O . ASN A 1 105 ? 1.373 0.675 -20.114 1.00 80.12 105 ASN A O 1
ATOM 861 N N . ILE A 1 106 ? 1.934 -1.403 -20.803 1.00 76.25 106 ILE A N 1
ATOM 862 C CA . ILE A 1 106 ? 1.904 -2.074 -19.501 1.00 76.25 106 ILE A CA 1
ATOM 863 C C . ILE A 1 106 ? 2.923 -1.449 -18.534 1.00 76.25 106 ILE A C 1
ATOM 865 O O . ILE A 1 106 ? 2.621 -1.301 -17.350 1.00 76.25 106 ILE A O 1
ATOM 869 N N . ASP A 1 107 ? 4.080 -0.996 -19.025 1.00 77.38 107 ASP A N 1
ATOM 870 C CA . ASP A 1 107 ? 5.136 -0.422 -18.183 1.00 77.38 107 ASP A CA 1
ATOM 871 C C . ASP A 1 107 ? 4.704 0.909 -17.553 1.00 77.38 107 ASP A C 1
ATOM 873 O O . ASP A 1 107 ? 4.940 1.160 -16.367 1.00 77.38 107 ASP A O 1
ATOM 877 N N . ASN A 1 108 ? 3.985 1.736 -18.316 1.00 81.12 108 ASN A N 1
ATOM 878 C CA . ASN A 1 108 ? 3.420 2.987 -17.813 1.00 81.12 108 ASN A CA 1
ATOM 879 C C . ASN A 1 108 ? 2.331 2.724 -16.768 1.00 81.12 108 ASN A C 1
ATOM 881 O O . ASN A 1 108 ? 2.296 3.393 -15.735 1.00 81.12 108 ASN A O 1
ATOM 885 N N . ALA A 1 109 ? 1.455 1.744 -17.008 1.00 81.94 109 ALA A N 1
ATOM 886 C CA . ALA A 1 109 ? 0.425 1.360 -16.044 1.00 81.94 109 ALA A CA 1
ATOM 887 C C . ALA A 1 109 ? 1.051 0.863 -14.729 1.00 81.94 109 ALA A C 1
ATOM 889 O O . ALA A 1 109 ? 0.649 1.296 -13.648 1.00 81.94 109 ALA A O 1
ATOM 890 N N . LEU A 1 110 ? 2.093 0.030 -14.820 1.00 82.19 110 LEU A N 1
ATOM 891 C CA . LEU A 1 110 ? 2.831 -0.479 -13.668 1.00 82.19 110 LEU A CA 1
ATOM 892 C C . LEU A 1 110 ? 3.517 0.646 -12.878 1.00 82.19 110 LEU A C 1
ATOM 894 O O . LEU A 1 110 ? 3.504 0.623 -11.646 1.00 82.19 110 LEU A O 1
ATOM 898 N N . PHE A 1 111 ? 4.090 1.639 -13.563 1.00 83.06 111 PHE A N 1
ATOM 899 C CA . PHE A 1 111 ? 4.679 2.815 -12.920 1.00 83.06 111 PHE A CA 1
ATOM 900 C C . PHE A 1 111 ? 3.640 3.597 -12.104 1.00 83.06 111 PHE A C 1
ATOM 902 O O . PHE A 1 111 ? 3.879 3.893 -10.932 1.00 83.06 111 PHE A O 1
ATOM 909 N N . TYR A 1 112 ? 2.465 3.871 -12.682 1.00 85.06 112 TYR A N 1
ATOM 910 C CA . TYR A 1 112 ? 1.398 4.580 -11.973 1.00 85.06 112 TYR A CA 1
ATOM 911 C C . TYR A 1 112 ? 0.854 3.792 -10.779 1.00 85.06 112 TYR A C 1
ATOM 913 O O . TYR A 1 112 ? 0.659 4.397 -9.730 1.00 85.06 112 TYR A O 1
ATOM 921 N N . CYS A 1 113 ? 0.677 2.470 -10.900 1.00 84.75 113 CYS A N 1
ATOM 922 C CA . CYS A 1 113 ? 0.238 1.613 -9.789 1.00 84.75 113 CYS A CA 1
ATOM 923 C C . CYS A 1 113 ? 1.199 1.663 -8.594 1.00 84.75 113 CYS A C 1
ATOM 925 O O . CYS A 1 113 ? 0.779 1.681 -7.441 1.00 84.75 113 CYS A O 1
ATOM 927 N N . LYS A 1 114 ? 2.508 1.664 -8.853 1.00 83.44 114 LYS A N 1
ATOM 928 C CA . LYS A 1 114 ? 3.511 1.733 -7.783 1.00 83.44 114 LYS A CA 1
ATOM 929 C C . LYS A 1 114 ? 3.511 3.088 -7.099 1.00 83.44 114 LYS A C 1
ATOM 931 O O . LYS A 1 114 ? 3.489 3.170 -5.876 1.00 83.44 114 LYS A O 1
ATOM 936 N N . TYR A 1 115 ? 3.508 4.140 -7.909 1.00 85.81 115 TYR A N 1
ATOM 937 C CA . TYR A 1 115 ? 3.504 5.502 -7.407 1.00 85.81 115 TYR A CA 1
ATOM 938 C C . TYR A 1 115 ? 2.254 5.791 -6.570 1.00 85.81 115 TYR A C 1
ATOM 940 O O . TYR A 1 115 ? 2.350 6.403 -5.508 1.00 85.81 115 TYR A O 1
ATOM 948 N N . SER A 1 116 ? 1.085 5.306 -7.004 1.00 86.19 116 SER A N 1
ATOM 949 C CA . SER A 1 116 ? -0.139 5.430 -6.218 1.00 86.19 116 SER A CA 1
ATOM 950 C C . SER A 1 116 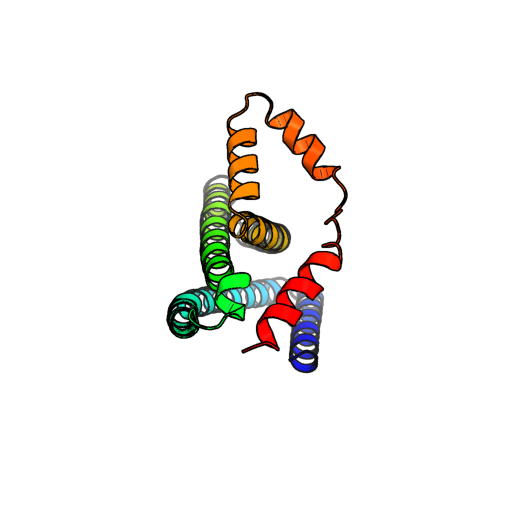? -0.037 4.691 -4.890 1.00 86.19 116 SER A C 1
ATOM 952 O O . SER A 1 116 ? -0.368 5.287 -3.876 1.00 86.19 116 SER A O 1
ATOM 954 N N . ASP A 1 117 ? 0.477 3.457 -4.859 1.00 85.81 117 ASP A N 1
ATOM 955 C CA . ASP A 1 117 ? 0.575 2.672 -3.619 1.00 85.81 117 ASP A CA 1
ATOM 956 C C . ASP A 1 117 ? 1.449 3.374 -2.558 1.00 85.81 117 ASP A C 1
ATOM 958 O O . ASP A 1 117 ? 1.108 3.391 -1.371 1.00 85.81 117 ASP A O 1
ATOM 962 N N . GLU A 1 118 ? 2.547 4.013 -2.978 1.00 85.25 118 GLU A N 1
ATOM 963 C CA . GLU A 1 118 ? 3.435 4.783 -2.095 1.00 85.25 118 GLU A CA 1
ATOM 964 C C . GLU A 1 118 ? 2.754 6.033 -1.515 1.00 85.25 118 GLU A C 1
ATOM 966 O O . GLU A 1 118 ? 2.879 6.314 -0.319 1.00 85.25 118 GLU A O 1
ATOM 971 N N . VAL A 1 119 ? 2.002 6.769 -2.340 1.00 86.88 119 VAL A N 1
ATOM 972 C CA . VAL A 1 119 ? 1.269 7.980 -1.924 1.00 86.88 119 VAL A CA 1
ATOM 973 C C . VAL A 1 119 ? 0.042 7.629 -1.078 1.00 86.88 119 VAL A C 1
ATOM 975 O O . VAL A 1 119 ? -0.291 8.334 -0.122 1.00 86.88 119 VAL A O 1
ATOM 978 N N . SER A 1 120 ? -0.621 6.523 -1.401 1.00 86.62 120 SER A N 1
ATOM 979 C CA . SER A 1 120 ? -1.817 6.027 -0.730 1.00 86.62 120 SER A CA 1
ATOM 980 C C . SER A 1 120 ? -1.541 5.535 0.686 1.00 86.62 120 SER A C 1
ATOM 982 O O . SER A 1 120 ? -2.394 5.692 1.556 1.00 86.62 120 SER A O 1
ATOM 984 N N . LEU A 1 121 ? -0.359 4.980 0.967 1.00 87.19 121 LEU A N 1
ATOM 985 C CA . LEU A 1 121 ? -0.025 4.437 2.288 1.00 87.19 121 LEU A CA 1
ATOM 986 C C . LEU A 1 121 ? -0.234 5.443 3.448 1.00 87.19 121 LEU A C 1
ATOM 988 O O . LEU A 1 121 ? -0.975 5.117 4.384 1.00 87.19 121 LEU A O 1
ATOM 992 N N . PRO A 1 122 ? 0.352 6.661 3.440 1.00 87.69 122 PRO A N 1
ATOM 993 C CA . PRO A 1 122 ? 0.101 7.643 4.495 1.00 87.69 122 PRO A CA 1
ATOM 994 C C . PRO A 1 122 ? -1.357 8.122 4.519 1.00 87.69 122 PRO A C 1
ATOM 996 O O . PRO A 1 122 ? -1.878 8.392 5.601 1.00 87.69 122 PRO A O 1
ATOM 999 N N . LEU A 1 123 ? -2.032 8.189 3.366 1.00 86.06 123 LEU A N 1
ATOM 1000 C CA . LEU A 1 123 ? -3.438 8.594 3.280 1.00 86.06 123 LEU A CA 1
ATOM 1001 C C . LEU A 1 123 ? -4.358 7.563 3.936 1.00 86.06 123 LEU A C 1
ATOM 1003 O O . LEU A 1 123 ? -5.192 7.924 4.763 1.00 86.06 123 LEU A O 1
ATOM 1007 N N . VAL A 1 124 ? -4.165 6.278 3.642 1.00 88.38 124 VAL A N 1
ATOM 1008 C CA . VAL A 1 124 ? -4.891 5.166 4.265 1.00 88.38 124 VAL A CA 1
ATOM 1009 C C . VAL A 1 124 ? -4.680 5.177 5.777 1.00 88.38 124 VAL A C 1
ATOM 1011 O O . VAL A 1 124 ? -5.649 5.042 6.524 1.00 88.38 124 VAL A O 1
ATOM 1014 N N . LEU A 1 125 ? -3.450 5.402 6.252 1.00 87.50 125 LEU A N 1
ATOM 1015 C CA . LEU A 1 125 ? -3.162 5.502 7.687 1.00 87.50 125 LEU A CA 1
ATOM 1016 C C . LEU A 1 125 ? -3.905 6.676 8.346 1.00 87.50 125 LEU A C 1
ATOM 1018 O O . LEU A 1 125 ? -4.519 6.505 9.401 1.00 87.50 125 LEU A O 1
ATOM 1022 N N . GLN A 1 126 ? -3.902 7.854 7.719 1.00 87.38 126 GLN A N 1
ATOM 1023 C CA . GLN A 1 126 ? -4.592 9.039 8.238 1.00 87.38 126 GLN A CA 1
ATOM 1024 C C . GLN A 1 126 ? -6.117 8.889 8.211 1.00 87.38 126 GLN A C 1
ATOM 1026 O O . GLN A 1 126 ? -6.780 9.220 9.195 1.00 87.38 126 GLN A O 1
ATOM 1031 N N . LEU A 1 127 ? -6.679 8.348 7.128 1.00 85.44 127 LEU A N 1
ATOM 1032 C CA . LEU A 1 127 ? -8.113 8.072 7.001 1.00 85.44 127 LEU A CA 1
ATOM 1033 C C . LEU A 1 127 ? -8.575 7.029 8.016 1.00 85.44 127 LEU A C 1
ATOM 1035 O O . LEU A 1 127 ? -9.624 7.196 8.635 1.00 85.44 127 LEU A O 1
ATOM 1039 N N . THR A 1 128 ? -7.767 5.995 8.248 1.00 88.31 128 THR A N 1
ATOM 1040 C CA . THR A 1 128 ? -8.040 4.987 9.278 1.00 88.31 128 THR A CA 1
ATOM 1041 C C . THR A 1 128 ? -8.082 5.628 10.662 1.00 88.31 128 THR A C 1
ATOM 1043 O O . THR A 1 128 ? -9.019 5.397 11.429 1.00 88.31 128 THR A O 1
ATOM 1046 N N . TYR A 1 129 ? -7.101 6.477 10.978 1.00 84.94 129 TYR A N 1
ATOM 1047 C CA . TYR A 1 129 ? -7.050 7.195 12.249 1.00 84.94 129 TYR A CA 1
ATOM 1048 C C . TYR A 1 129 ? -8.251 8.136 12.434 1.00 84.94 129 TYR A C 1
ATOM 1050 O O . TYR A 1 129 ? -8.885 8.137 13.491 1.00 84.94 129 TYR A O 1
ATOM 1058 N N . LEU A 1 130 ? -8.617 8.891 11.394 1.00 83.81 130 LEU A N 1
ATOM 1059 C CA . LEU A 1 130 ? -9.806 9.747 11.393 1.00 83.81 130 LEU A CA 1
ATOM 1060 C C . LEU A 1 130 ? -11.089 8.933 11.601 1.00 83.81 130 LEU A C 1
ATOM 1062 O O . LEU A 1 130 ? -11.918 9.316 12.423 1.00 83.81 130 LEU A O 1
ATOM 1066 N N . GLY A 1 131 ? -11.223 7.788 10.926 1.00 79.56 131 GLY A N 1
ATOM 1067 C CA . GLY A 1 131 ? -12.354 6.867 11.073 1.00 79.56 131 GLY A CA 1
ATOM 1068 C C . GLY A 1 131 ? -12.535 6.344 12.498 1.00 79.56 131 GLY A C 1
ATOM 1069 O O . GLY A 1 131 ? -13.660 6.161 12.971 1.00 79.56 131 GLY A O 1
ATOM 1070 N N . CYS A 1 132 ? -11.434 6.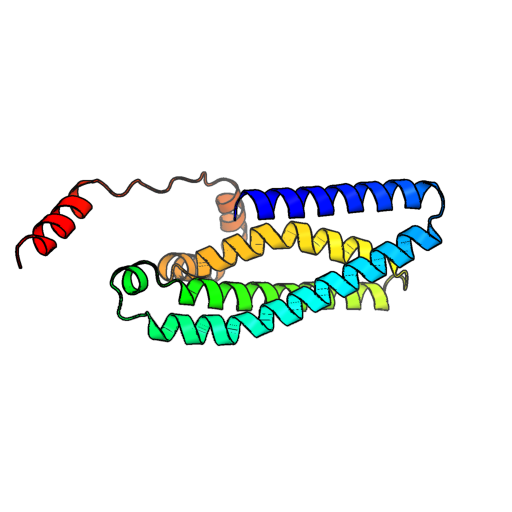168 13.228 1.00 80.69 132 CYS A N 1
ATOM 1071 C CA . CYS A 1 132 ? -11.474 5.748 14.626 1.00 80.69 132 CYS A CA 1
ATOM 1072 C C . CYS A 1 132 ? -12.053 6.819 15.559 1.00 80.69 132 CYS A C 1
ATOM 1074 O O . CYS A 1 132 ? -12.688 6.473 16.558 1.00 80.69 132 CYS A O 1
ATOM 1076 N N . A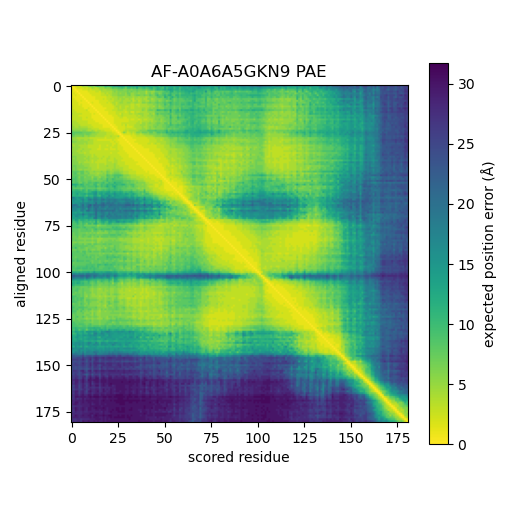SN A 1 133 ? -11.882 8.107 15.240 1.00 81.81 133 ASN A N 1
ATOM 1077 C CA . ASN A 1 133 ? -12.398 9.208 16.046 1.00 81.81 133 ASN A CA 1
ATOM 1078 C C . ASN A 1 133 ? -13.698 9.766 15.451 1.00 81.81 133 ASN A C 1
ATOM 1080 O O . ASN A 1 133 ? -13.699 10.657 14.603 1.00 81.81 133 ASN A O 1
ATOM 1084 N N . ARG A 1 134 ? -14.831 9.284 15.975 1.00 74.06 134 ARG A N 1
ATOM 1085 C CA . ARG A 1 134 ? -16.179 9.698 15.550 1.00 74.06 134 ARG A CA 1
ATOM 1086 C C . ARG A 1 134 ? -16.373 11.221 15.535 1.00 74.06 134 ARG A C 1
ATOM 1088 O O . ARG A 1 134 ? -17.046 11.712 14.635 1.00 74.06 134 ARG A O 1
ATOM 1095 N N . ARG A 1 135 ? -15.800 11.962 16.494 1.00 75.00 135 ARG A N 1
ATOM 1096 C CA . ARG A 1 135 ? -15.914 13.432 16.555 1.00 75.00 135 ARG A CA 1
ATOM 1097 C C . ARG A 1 135 ? -15.141 14.091 15.412 1.00 75.00 135 ARG A C 1
ATOM 1099 O O . ARG A 1 135 ? -15.688 14.953 14.732 1.00 75.00 135 ARG A O 1
ATOM 1106 N N . ASN A 1 136 ? -13.917 13.632 15.147 1.00 79.00 136 ASN A N 1
ATOM 1107 C CA . ASN A 1 136 ? -13.098 14.146 14.043 1.00 79.00 136 ASN A CA 1
ATOM 1108 C C . ASN A 1 136 ? -13.723 13.824 12.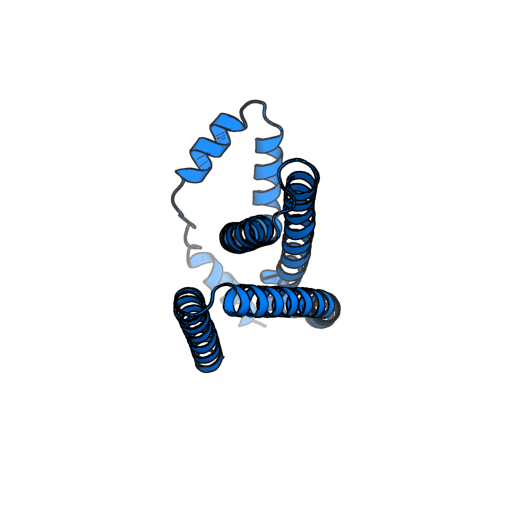681 1.00 79.00 136 ASN A C 1
ATOM 1110 O O . ASN A 1 136 ? -13.749 14.672 11.794 1.00 79.00 136 ASN A O 1
ATOM 1114 N N . LEU A 1 137 ? -14.277 12.622 12.530 1.00 77.94 137 LEU A N 1
ATOM 1115 C CA . LEU A 1 137 ? -14.978 12.206 11.319 1.00 77.94 137 LEU A CA 1
ATOM 1116 C C . LEU A 1 137 ? -16.261 13.023 11.094 1.00 77.94 137 LEU A C 1
ATOM 1118 O O . LEU A 1 137 ? -16.521 13.456 9.976 1.00 77.94 137 LEU A O 1
ATOM 1122 N N . GLN A 1 138 ? -17.033 13.310 12.147 1.00 78.81 138 GLN A N 1
ATOM 1123 C CA . GLN A 1 138 ? -18.184 14.215 12.053 1.00 78.81 138 GLN A CA 1
ATOM 1124 C C . GLN A 1 138 ? -17.762 15.636 11.663 1.00 78.81 138 GLN A C 1
ATOM 1126 O O . GLN A 1 138 ? -18.373 16.219 10.770 1.00 78.81 138 GLN A O 1
ATOM 1131 N N . ALA A 1 139 ? -16.703 16.180 12.269 1.00 79.56 139 ALA A N 1
ATOM 1132 C CA . ALA A 1 139 ? -16.169 17.492 11.904 1.00 79.56 139 ALA A CA 1
ATOM 1133 C C . ALA A 1 139 ? -15.730 17.542 10.429 1.00 79.56 139 ALA A C 1
ATOM 1135 O O . ALA A 1 139 ? -16.034 18.508 9.732 1.00 79.56 139 ALA A O 1
ATOM 1136 N N . LEU A 1 140 ? -15.101 16.472 9.933 1.00 79.12 140 LEU A N 1
ATOM 1137 C CA . LEU A 1 140 ? -14.702 16.323 8.533 1.00 79.12 140 LEU A CA 1
ATOM 1138 C C . LEU A 1 140 ? -15.905 16.245 7.579 1.00 79.12 140 LEU A C 1
ATOM 1140 O O . LEU A 1 140 ? -15.921 16.922 6.557 1.00 79.12 140 LEU A O 1
ATOM 1144 N N . PHE A 1 141 ? -16.953 15.485 7.907 1.00 79.88 141 PHE A N 1
ATOM 1145 C CA . PHE A 1 141 ? -18.171 15.467 7.086 1.00 79.88 141 PHE A CA 1
ATOM 1146 C C . PHE A 1 141 ? -18.917 16.804 7.108 1.00 79.88 141 PHE A C 1
ATOM 1148 O O . PHE A 1 141 ? -19.474 17.227 6.095 1.00 79.88 141 PHE A O 1
ATOM 1155 N N . THR A 1 142 ? -18.898 17.497 8.244 1.00 78.56 142 THR A N 1
ATOM 1156 C CA . THR A 1 142 ? -19.515 18.822 8.374 1.00 78.56 142 THR A CA 1
ATOM 1157 C C . THR A 1 142 ? -18.742 19.866 7.563 1.00 78.56 142 THR A C 1
ATOM 1159 O O . THR A 1 142 ? -19.355 20.728 6.936 1.00 78.56 142 THR A O 1
ATOM 1162 N N . SER A 1 143 ? -17.409 19.763 7.500 1.00 75.94 143 SER A N 1
ATOM 1163 C CA . SER A 1 143 ? -16.581 20.648 6.678 1.00 75.94 143 SER A CA 1
ATOM 1164 C C . SER A 1 143 ? -16.677 20.342 5.179 1.00 75.94 143 SER A C 1
ATOM 1166 O O . SER A 1 143 ? -16.703 21.278 4.385 1.00 75.94 143 SER A O 1
ATOM 1168 N N . LEU A 1 144 ? -16.830 19.069 4.795 1.00 72.44 144 LEU A N 1
ATOM 1169 C CA . LEU A 1 144 ? -17.141 18.628 3.425 1.00 72.44 144 LEU A CA 1
ATOM 1170 C C . LEU A 1 144 ? -18.490 19.149 2.919 1.00 72.44 144 LEU A C 1
ATOM 1172 O O . LEU A 1 144 ? -18.613 19.522 1.757 1.00 72.44 144 LEU A O 1
ATOM 1176 N N . LYS A 1 145 ? -19.506 19.179 3.789 1.00 76.88 145 LYS A N 1
ATOM 1177 C CA . LYS A 1 145 ? -20.852 19.678 3.464 1.00 76.88 145 LYS A CA 1
ATOM 1178 C C . LYS A 1 145 ? -20.904 21.205 3.314 1.00 76.88 145 LYS A C 1
ATOM 1180 O O . LYS A 1 145 ? -21.853 21.736 2.744 1.00 76.88 145 LYS A O 1
ATOM 1185 N N . SER A 1 146 ? -19.913 21.922 3.839 1.00 70.38 146 SER A N 1
ATOM 1186 C CA . SER A 1 146 ? -19.840 23.379 3.747 1.00 70.38 146 SER A CA 1
ATOM 1187 C C . SER A 1 146 ? -19.338 23.813 2.366 1.00 70.38 146 SER A C 1
ATOM 1189 O O . SER A 1 146 ? -18.297 23.346 1.907 1.00 70.38 146 SER A O 1
ATOM 1191 N N . ASN A 1 147 ? -20.003 24.791 1.737 1.00 63.34 147 ASN A N 1
ATOM 1192 C CA . ASN A 1 147 ? -19.603 25.394 0.448 1.00 63.34 147 ASN A CA 1
ATOM 1193 C C . ASN A 1 147 ? -18.196 26.044 0.449 1.00 63.34 147 ASN A C 1
ATOM 1195 O O . ASN A 1 147 ? -17.756 26.580 -0.564 1.00 63.34 147 ASN A O 1
ATOM 1199 N N . ASN A 1 148 ? -17.473 26.006 1.572 1.00 60.84 148 ASN A N 1
ATOM 1200 C CA . ASN A 1 148 ? -16.114 26.521 1.727 1.00 60.84 148 ASN A CA 1
ATOM 1201 C C . ASN A 1 148 ? -15.024 25.433 1.675 1.00 60.84 148 ASN A C 1
ATOM 1203 O O . ASN A 1 148 ? -13.869 25.733 1.980 1.00 60.84 148 ASN A O 1
ATOM 1207 N N . PHE A 1 149 ? -15.349 24.203 1.266 1.00 60.44 149 PHE A N 1
ATOM 1208 C CA . PHE A 1 149 ? -14.419 23.070 1.202 1.00 60.44 149 PHE A CA 1
ATOM 1209 C C . PHE A 1 149 ? -12.999 23.374 0.654 1.00 60.44 149 PHE A C 1
ATOM 1211 O O . PHE A 1 149 ? -12.023 22.988 1.307 1.00 60.44 149 PHE A O 1
ATOM 1218 N N . PRO A 1 150 ? -12.811 24.134 -0.451 1.00 60.81 150 PRO A N 1
ATOM 1219 C CA . PRO A 1 150 ? -11.465 24.472 -0.935 1.00 60.81 150 PRO A CA 1
ATOM 1220 C C . PRO A 1 150 ? -10.655 25.371 0.021 1.00 60.81 150 PRO A C 1
ATOM 1222 O O . PRO A 1 150 ? -9.429 25.265 0.074 1.00 60.81 150 PRO A O 1
ATOM 1225 N N . LYS A 1 151 ? -11.304 26.223 0.829 1.00 57.97 151 LYS A N 1
ATOM 1226 C CA . LYS A 1 151 ? -10.630 27.020 1.875 1.00 57.97 151 LYS A CA 1
ATOM 1227 C C . LYS A 1 151 ? -10.208 26.143 3.057 1.00 57.97 151 LYS A C 1
ATOM 1229 O O . LYS A 1 151 ? -9.164 26.386 3.658 1.00 57.97 151 LYS A O 1
ATOM 1234 N N . THR A 1 152 ? -10.986 25.105 3.359 1.00 57.16 152 THR A N 1
ATOM 1235 C CA . THR A 1 152 ? -10.702 24.161 4.445 1.00 57.16 152 THR A CA 1
ATOM 1236 C C . THR A 1 152 ? -9.524 23.240 4.122 1.00 57.16 152 THR A C 1
ATOM 1238 O O . THR A 1 152 ? -8.655 23.065 4.972 1.00 57.16 152 THR A O 1
ATOM 1241 N N . ILE A 1 153 ? -9.418 22.720 2.892 1.00 57.41 153 ILE A N 1
ATOM 1242 C CA . ILE A 1 153 ? -8.266 21.892 2.473 1.00 57.41 153 ILE A CA 1
ATOM 1243 C C . ILE A 1 153 ? -6.942 22.659 2.613 1.00 57.41 153 ILE A C 1
ATOM 1245 O O . ILE A 1 153 ? -5.966 22.118 3.133 1.00 57.41 153 ILE A O 1
ATOM 1249 N N . ARG A 1 154 ? -6.916 23.945 2.235 1.00 48.16 154 ARG A N 1
ATOM 1250 C CA . ARG A 1 154 ? -5.725 24.802 2.370 1.00 48.16 154 ARG A CA 1
ATOM 1251 C C . ARG A 1 154 ? -5.268 24.968 3.827 1.00 48.16 154 ARG A C 1
ATOM 1253 O O . ARG A 1 154 ? -4.077 25.123 4.071 1.00 48.16 154 ARG A O 1
ATOM 1260 N N . SER A 1 155 ? -6.190 24.915 4.787 1.00 49.94 155 SER A N 1
ATOM 1261 C CA . SER A 1 155 ? -5.889 25.010 6.221 1.00 49.94 155 SER A CA 1
ATOM 1262 C C . SER A 1 155 ? -5.400 23.685 6.817 1.00 49.94 155 SER A C 1
ATOM 1264 O O . SER A 1 155 ? -4.531 23.710 7.686 1.00 49.94 155 SER A O 1
ATOM 1266 N N . ILE A 1 156 ? -5.887 22.539 6.328 1.00 50.94 156 ILE A N 1
ATOM 1267 C CA . ILE A 1 156 ? -5.488 21.206 6.818 1.00 50.94 156 ILE A CA 1
ATOM 1268 C C . ILE A 1 156 ? -4.008 20.915 6.515 1.00 50.94 156 ILE A C 1
ATOM 1270 O O . ILE A 1 156 ? -3.320 20.335 7.349 1.00 50.94 156 ILE A O 1
ATOM 1274 N N . CYS A 1 157 ? -3.479 21.377 5.377 1.00 48.78 157 CYS A N 1
ATOM 1275 C CA . CYS A 1 157 ? -2.053 21.240 5.053 1.00 48.78 157 CYS A CA 1
ATOM 1276 C C . CYS A 1 157 ? -1.125 22.154 5.883 1.00 48.78 157 CYS A C 1
ATOM 1278 O O . CYS A 1 157 ? 0.080 21.923 5.896 1.00 48.78 157 CYS A O 1
ATOM 1280 N N . PHE A 1 158 ? -1.663 23.168 6.573 1.00 42.50 158 PHE A N 1
ATOM 1281 C CA . PHE A 1 158 ? -0.899 24.136 7.376 1.00 42.50 158 PHE A CA 1
ATOM 1282 C C . PHE A 1 158 ? -1.066 23.957 8.895 1.00 42.50 158 PHE A C 1
ATOM 1284 O O . PHE A 1 158 ? -0.344 24.596 9.662 1.00 42.50 158 PHE A O 1
ATOM 1291 N N . PHE A 1 159 ? -1.987 23.102 9.357 1.00 35.72 159 PHE A N 1
ATOM 1292 C CA . PHE A 1 159 ? -2.222 22.917 10.787 1.00 35.72 159 PHE A CA 1
ATOM 1293 C C . PHE A 1 159 ? -1.240 21.898 11.371 1.00 35.72 159 PHE A C 1
ATOM 1295 O O . PHE A 1 159 ? -1.344 20.685 11.178 1.00 35.72 159 PHE A O 1
ATOM 1302 N N . SER A 1 160 ? -0.245 22.439 12.068 1.00 38.38 160 SER A N 1
ATOM 1303 C CA . SER A 1 160 ? 0.741 21.697 12.841 1.00 38.38 160 SER A CA 1
ATOM 1304 C C . SER A 1 160 ? 0.077 20.734 13.830 1.00 38.38 160 SER A C 1
ATOM 1306 O O . SER A 1 160 ? -0.945 21.032 14.448 1.00 38.38 160 SER A O 1
ATOM 1308 N N . ARG A 1 161 ? 0.701 19.565 13.983 1.00 43.78 161 ARG A N 1
ATOM 1309 C CA . ARG A 1 161 ? 0.377 18.531 14.967 1.00 43.78 161 ARG A CA 1
ATOM 1310 C C . ARG A 1 161 ? 0.526 19.097 16.384 1.00 43.78 161 ARG A C 1
ATOM 1312 O O . ARG A 1 161 ? 1.625 19.079 16.928 1.00 43.78 161 ARG A O 1
ATOM 1319 N N . GLN A 1 162 ? -0.558 19.531 17.012 1.00 37.72 162 GLN A N 1
ATOM 1320 C CA . GLN A 1 162 ? -0.610 19.619 18.470 1.00 37.72 162 GLN A CA 1
ATOM 1321 C C . GLN A 1 162 ? -1.755 18.750 18.973 1.00 37.72 162 GLN A C 1
ATOM 1323 O O . GLN A 1 162 ? -2.929 19.045 18.776 1.00 37.72 162 GLN A O 1
ATOM 1328 N N . VAL A 1 163 ? -1.375 17.626 19.576 1.00 45.06 163 VAL A N 1
ATOM 1329 C CA . VAL A 1 163 ? -2.235 16.896 20.500 1.00 45.06 163 VAL A CA 1
ATOM 1330 C C . VAL A 1 163 ? -1.966 17.541 21.853 1.00 45.06 163 VAL A C 1
ATOM 1332 O O . VAL A 1 163 ? -0.824 17.504 22.313 1.00 45.06 163 VAL A O 1
ATOM 1335 N N . GLU A 1 164 ? -2.969 18.181 22.452 1.00 38.91 164 GLU A N 1
ATOM 1336 C CA . GLU A 1 164 ? -2.861 18.629 23.841 1.00 38.91 164 GLU A CA 1
ATOM 1337 C C . GLU A 1 164 ? -2.541 17.412 24.724 1.00 38.91 164 GLU A C 1
ATOM 1339 O O . GLU A 1 164 ? -3.219 16.382 24.608 1.00 38.91 164 GLU A O 1
ATOM 1344 N N . PRO A 1 165 ? -1.499 17.476 25.572 1.00 37.12 165 PRO A N 1
ATOM 1345 C CA . PRO A 1 165 ? -1.247 16.414 26.528 1.00 37.12 165 PRO A CA 1
ATOM 1346 C C . PRO A 1 165 ? -2.444 16.321 27.476 1.00 37.12 165 PRO A C 1
ATOM 1348 O O . PRO A 1 165 ? -2.921 17.331 27.994 1.00 37.12 165 PRO A O 1
ATOM 1351 N N . VAL A 1 166 ? -2.932 15.099 27.701 1.00 43.47 166 VAL A N 1
ATOM 1352 C CA . VAL A 1 166 ? -3.892 14.823 28.773 1.00 43.47 166 VAL A CA 1
ATOM 1353 C C . VAL A 1 166 ? -3.233 15.272 30.071 1.00 43.47 166 VAL A C 1
ATOM 1355 O O . VAL A 1 166 ? -2.194 14.743 30.453 1.00 43.47 166 VAL A O 1
ATOM 1358 N N . THR A 1 167 ? -3.810 16.278 30.718 1.00 41.53 167 THR A N 1
ATOM 1359 C CA . THR A 1 167 ? -3.365 16.763 32.020 1.00 41.53 167 THR A CA 1
ATOM 1360 C C . THR A 1 167 ? -3.415 15.615 33.030 1.00 41.53 167 THR A C 1
ATOM 1362 O O . THR A 1 167 ? -4.457 14.985 33.226 1.00 41.53 167 THR A O 1
ATOM 1365 N N . ASP A 1 168 ? -2.278 15.362 33.684 1.00 44.75 168 ASP A N 1
ATOM 1366 C CA . ASP A 1 168 ? -2.011 14.262 34.631 1.00 44.75 168 ASP A CA 1
ATOM 1367 C C . ASP A 1 168 ? -3.032 14.117 35.784 1.00 44.75 168 ASP A C 1
ATOM 1369 O O . ASP A 1 168 ? -3.067 13.098 36.474 1.00 44.75 168 ASP A O 1
ATOM 1373 N N . GLY A 1 169 ? -3.927 15.091 35.979 1.00 45.91 169 GLY A N 1
ATOM 1374 C CA . GLY A 1 169 ? -4.970 15.055 37.005 1.00 45.91 169 GLY A CA 1
ATOM 1375 C C . GLY A 1 169 ? -6.055 13.986 36.799 1.00 45.91 169 GLY A C 1
ATOM 1376 O O . GLY A 1 169 ? -6.631 13.523 37.782 1.00 45.91 169 GLY A O 1
ATOM 1377 N N . MET A 1 170 ? -6.334 13.548 35.561 1.00 41.69 170 MET A N 1
ATOM 1378 C CA . MET A 1 170 ? -7.357 12.512 35.297 1.00 41.69 170 MET A CA 1
ATOM 1379 C C . MET A 1 170 ? -6.834 11.075 35.432 1.00 41.69 170 MET A C 1
ATOM 1381 O O . MET A 1 170 ? -7.617 10.162 35.689 1.00 41.69 170 MET A O 1
ATOM 1385 N N . VAL A 1 171 ? -5.522 10.862 35.294 1.00 46.16 171 VAL A N 1
ATOM 1386 C CA . VAL A 1 171 ? -4.907 9.536 35.475 1.00 46.16 171 VAL A CA 1
ATOM 1387 C C . VAL A 1 171 ? -4.863 9.171 36.961 1.00 46.16 171 VAL A C 1
ATOM 1389 O O . VAL A 1 171 ? -5.123 8.024 37.323 1.00 46.16 171 VAL A O 1
ATOM 1392 N N . LEU A 1 172 ? -4.637 10.151 37.843 1.00 43.62 172 LEU A N 1
ATOM 1393 C CA . LEU A 1 172 ? -4.578 9.909 39.285 1.00 43.62 172 LEU A CA 1
ATOM 1394 C C . LEU A 1 172 ? -5.946 9.526 39.881 1.00 43.62 172 LEU A C 1
ATOM 1396 O O . LEU A 1 172 ? -6.011 8.634 40.725 1.00 43.62 172 LEU A O 1
ATOM 1400 N N . SER A 1 173 ? -7.050 10.120 39.411 1.00 43.03 173 SER A N 1
ATOM 1401 C CA . SER A 1 173 ? -8.394 9.781 39.909 1.00 43.03 173 SER A CA 1
ATOM 1402 C C . SER A 1 173 ? -8.858 8.387 39.472 1.00 43.03 173 SER A C 1
ATOM 1404 O O . SER A 1 173 ? -9.517 7.691 40.246 1.00 43.03 173 SER A O 1
ATOM 1406 N N . GLN A 1 174 ? -8.456 7.932 38.279 1.00 43.06 174 GLN A N 1
ATOM 1407 C CA . GLN A 1 174 ? -8.728 6.567 37.826 1.00 43.06 174 GLN A CA 1
ATOM 1408 C C . GLN A 1 174 ? -7.903 5.530 38.601 1.00 43.06 174 GLN A C 1
ATOM 1410 O O . GLN A 1 174 ? -8.467 4.517 39.009 1.00 43.06 174 GLN A O 1
ATOM 1415 N N . ILE A 1 175 ? -6.625 5.805 38.895 1.00 45.66 175 ILE A N 1
ATOM 1416 C CA . ILE A 1 175 ? -5.763 4.890 39.667 1.00 45.66 175 ILE A CA 1
ATOM 1417 C C . ILE A 1 175 ? -6.250 4.743 41.117 1.00 45.66 175 ILE A C 1
ATOM 1419 O O . ILE A 1 175 ? -6.318 3.620 41.621 1.00 45.66 175 ILE A O 1
ATOM 1423 N N . ILE A 1 176 ? -6.655 5.837 41.775 1.00 44.16 176 ILE A N 1
ATOM 1424 C CA . ILE A 1 176 ? -7.152 5.798 43.164 1.00 44.16 176 ILE A CA 1
ATOM 1425 C C . ILE A 1 176 ? -8.453 4.981 43.267 1.00 44.16 176 ILE A C 1
ATOM 1427 O O . ILE A 1 176 ? -8.624 4.228 44.223 1.00 44.16 176 ILE A O 1
ATOM 1431 N N . SER A 1 177 ? -9.332 5.044 42.259 1.00 42.34 177 SER A N 1
ATOM 1432 C CA . SER A 1 177 ? -10.582 4.265 42.253 1.00 42.34 177 SER A CA 1
ATOM 1433 C C . SER A 1 177 ? -10.384 2.750 42.090 1.00 42.34 177 SER A C 1
ATOM 1435 O O . SER A 1 177 ? -11.244 1.975 42.495 1.00 42.34 177 SER A O 1
ATOM 1437 N N . THR A 1 178 ? -9.246 2.315 41.539 1.00 45.69 178 THR A N 1
ATOM 1438 C CA . THR A 1 178 ? -8.907 0.891 41.360 1.00 45.69 178 THR A CA 1
ATOM 1439 C C . THR A 1 178 ? -8.132 0.267 42.520 1.00 45.69 178 THR A C 1
ATOM 1441 O O . THR A 1 178 ? -8.020 -0.951 42.563 1.00 45.69 178 THR A O 1
ATOM 1444 N N . VAL A 1 179 ? -7.601 1.064 43.454 1.00 46.78 179 VAL A N 1
ATOM 1445 C CA . VAL A 1 179 ? -6.887 0.557 44.646 1.00 46.78 179 VAL A CA 1
ATOM 1446 C C . VAL A 1 179 ? -7.823 0.424 45.861 1.00 46.78 179 VAL A C 1
ATOM 1448 O O . VAL A 1 179 ? -7.474 -0.231 46.835 1.00 46.78 179 VAL A O 1
ATOM 1451 N N . ALA A 1 180 ? -9.022 1.014 45.805 1.00 44.59 180 ALA A N 1
ATOM 1452 C CA . ALA A 1 180 ? -9.970 1.060 46.921 1.00 44.59 180 ALA A CA 1
ATOM 1453 C C . ALA A 1 180 ? -11.068 -0.031 46.910 1.00 44.59 180 ALA A C 1
ATOM 1455 O O . ALA A 1 180 ? -12.001 0.077 47.702 1.00 44.59 180 ALA A O 1
ATOM 1456 N N . ASN A 1 181 ? -10.965 -1.061 46.059 1.00 36.91 181 ASN A N 1
ATOM 1457 C CA . ASN A 1 181 ? -11.865 -2.227 46.050 1.00 36.91 181 ASN A CA 1
ATOM 1458 C C . ASN A 1 181 ? -11.087 -3.536 46.177 1.00 36.91 181 ASN A C 1
ATOM 1460 O O . ASN A 1 181 ? -10.079 -3.680 45.449 1.00 36.91 181 ASN A O 1
#

pLDDT: mean 76.0, std 15.62, range [35.72, 90.94]

Mean predicted aligned error: 12.48 Å

Solvent-accessible surface area (backbone atoms only — not comparable to full-atom values): 10222 Å² total; per-residue (Å²): 109,74,67,59,55,51,52,52,50,52,50,53,52,51,50,52,54,49,45,54,56,36,36,74,77,39,50,69,62,25,52,51,53,51,49,53,51,52,53,51,52,50,52,50,50,53,57,49,58,59,51,49,56,61,50,48,56,56,49,60,75,47,47,86,40,70,68,38,64,75,64,39,61,57,50,40,58,51,32,40,51,52,38,53,53,52,49,53,54,54,53,50,51,55,49,50,51,48,36,76,74,75,52,84,50,63,68,60,51,51,52,51,55,52,54,46,54,64,62,41,50,63,50,34,54,51,52,15,56,37,61,56,34,64,67,58,39,50,54,50,53,55,44,65,73,36,100,53,38,76,65,51,57,64,47,62,81,67,60,74,94,74,79,80,76,81,65,71,72,62,60,53,58,55,53,55,65,64,71,75,111

InterPro domains:
  IPR018817 7TM GPCR, serpentine receptor class z (Srz) [PF10325] (15-134)

Secondary structure (DSSP, 8-state):
-HHHHHHHHHHHHHHHHHHHHHHHH-HHHHHHHHHHHHHHHHHHHHHHHHHHHHHHHHHHHTTTSHHHHHH-HHHHHHHHHHHHHHHHHHHHHHHHHHHHHH---HHHHHHHHHHHHHHHHHHHHHHHHHHH-HHHHHHHHHHHHSTTHHHHHHHHTT---------THHHHHHHHHHH--

Organism: Caenorhabditis remanei (NCBI:txid31234)

Foldseek 3Di:
DVVVVVVVVVVVVVVVVVLVVVCVVPVVVSVVVLVVVVVVVVVVVVVVLVVLVVVLVVLVVVCPDPVCVVQVVSLLSVLLSVLVVVLCVVQCVVLVVCCVPPHVDPSVSSVSVVVSVVVSVVVSVVRSVCSSDPVSVVVVVVCVPDPCVVVVVVVVVVDDDDDDPDPPVVVVVVVVVVVPD